Protein AF-A0A2V9CUP6-F1 (afdb_monomer)

pLDDT: mean 81.08, std 14.85, range [37.81, 96.19]

Structure (mmCIF, N/CA/C/O backbone):
data_AF-A0A2V9CUP6-F1
#
_entry.id   AF-A0A2V9CUP6-F1
#
loop_
_atom_site.group_PDB
_atom_site.id
_atom_site.type_symbol
_atom_site.label_atom_id
_atom_site.label_alt_id
_atom_site.label_comp_id
_atom_site.label_asym_id
_atom_site.label_entity_id
_atom_site.label_seq_id
_atom_site.pdbx_PDB_ins_code
_atom_site.Cartn_x
_atom_site.Cartn_y
_atom_site.Cartn_z
_atom_site.occupancy
_atom_site.B_iso_or_equiv
_atom_site.auth_seq_id
_atom_site.auth_comp_id
_atom_site.auth_asym_id
_atom_site.auth_atom_id
_atom_site.pdbx_PDB_model_num
ATOM 1 N N . MET A 1 1 ? -25.009 -6.741 48.060 1.00 62.84 1 MET A N 1
ATOM 2 C CA . MET A 1 1 ? -24.928 -6.397 46.608 1.00 62.84 1 MET A CA 1
ATOM 3 C C . MET A 1 1 ? -24.625 -7.632 45.767 1.00 62.84 1 MET A C 1
ATOM 5 O O . MET A 1 1 ? -25.260 -7.787 44.736 1.00 62.84 1 MET A O 1
ATOM 9 N N . LEU A 1 2 ? -23.729 -8.522 46.217 1.00 78.31 2 LEU A N 1
ATOM 10 C CA . LEU A 1 2 ? -23.546 -9.856 45.621 1.00 78.31 2 LEU A CA 1
ATOM 11 C C . LEU A 1 2 ? -24.763 -10.775 45.828 1.00 78.31 2 LEU A C 1
ATOM 13 O O . LEU A 1 2 ? -25.012 -11.646 45.015 1.00 78.31 2 LEU A O 1
ATOM 17 N N . ASP A 1 3 ? -25.577 -10.510 46.851 1.00 77.94 3 ASP A N 1
ATOM 18 C CA . ASP A 1 3 ? -26.769 -11.297 47.230 1.00 77.94 3 ASP A CA 1
ATOM 19 C C . ASP A 1 3 ? -27.904 -11.275 46.187 1.00 77.94 3 ASP A C 1
ATOM 21 O O . ASP A 1 3 ? -28.917 -11.945 46.353 1.00 77.94 3 ASP A O 1
ATOM 25 N N . LYS A 1 4 ? -27.764 -10.455 45.138 1.00 82.50 4 LYS A N 1
ATOM 26 C CA . LYS A 1 4 ? -28.701 -10.351 44.009 1.00 82.50 4 LYS A CA 1
ATOM 27 C C . LYS A 1 4 ? -28.102 -10.853 42.690 1.00 82.50 4 LYS A C 1
ATOM 29 O O . LYS A 1 4 ? -28.764 -10.743 41.666 1.00 82.50 4 LYS A O 1
ATOM 34 N N . MET A 1 5 ? -26.850 -11.306 42.702 1.00 87.88 5 MET A N 1
ATOM 35 C CA . MET A 1 5 ? -26.140 -11.774 41.513 1.00 87.88 5 MET A CA 1
ATOM 36 C C . MET A 1 5 ? -26.287 -13.288 41.393 1.00 87.88 5 MET A C 1
ATOM 38 O O . MET A 1 5 ? -26.168 -13.999 42.389 1.00 87.88 5 MET A O 1
ATOM 42 N N . ASP A 1 6 ? -26.505 -13.766 40.173 1.00 89.19 6 ASP A N 1
ATOM 43 C CA . ASP A 1 6 ? -26.535 -15.192 39.861 1.00 89.19 6 ASP A CA 1
ATOM 44 C C . ASP A 1 6 ? -25.115 -15.679 39.531 1.00 89.19 6 ASP A C 1
ATOM 46 O O . ASP A 1 6 ? -24.483 -15.189 38.591 1.00 89.19 6 ASP A O 1
ATOM 50 N N . VAL A 1 7 ? -24.595 -16.602 40.342 1.00 89.31 7 VAL A N 1
ATOM 51 C CA . VAL A 1 7 ? -23.249 -17.171 40.166 1.00 89.31 7 VAL A CA 1
ATOM 52 C C . VAL A 1 7 ? -23.200 -18.176 39.019 1.00 89.31 7 VAL A C 1
ATOM 54 O O . VAL A 1 7 ? -22.139 -18.352 38.428 1.00 89.31 7 VAL A O 1
ATOM 57 N N . ASP A 1 8 ? -24.336 -18.779 38.661 1.00 90.12 8 ASP A N 1
ATOM 58 C CA . ASP A 1 8 ? -24.428 -19.723 37.547 1.00 90.12 8 ASP A CA 1
ATOM 59 C C . ASP A 1 8 ? -24.475 -18.987 36.196 1.00 90.12 8 ASP A C 1
ATOM 61 O O . ASP A 1 8 ? -24.286 -19.589 35.138 1.00 90.12 8 ASP A O 1
ATOM 65 N N . ARG A 1 9 ? -24.698 -17.662 36.219 1.00 88.88 9 ARG A N 1
ATOM 66 C CA . ARG A 1 9 ? -24.754 -16.790 35.034 1.00 88.88 9 ARG A CA 1
ATOM 67 C C . ARG A 1 9 ? -23.858 -15.553 35.197 1.00 88.88 9 ARG A C 1
ATOM 69 O O . ARG A 1 9 ? -24.339 -14.418 35.106 1.00 88.88 9 ARG A O 1
ATOM 76 N N . PRO A 1 10 ? -22.533 -15.731 35.381 1.00 89.44 10 PRO A N 1
ATOM 77 C CA . PRO A 1 10 ? -21.621 -14.628 35.681 1.00 89.44 10 PRO A CA 1
ATOM 78 C C . PRO A 1 10 ? -21.524 -13.598 34.542 1.00 89.44 10 PRO A C 1
ATOM 80 O O . PRO A 1 10 ? -21.207 -12.433 34.778 1.00 89.44 10 PRO A O 1
ATOM 83 N N . SER A 1 11 ? -21.878 -13.984 33.314 1.00 88.38 11 SER A N 1
ATOM 84 C CA . SER A 1 11 ? -21.961 -13.093 32.152 1.00 88.38 11 SER A CA 1
ATOM 85 C C . SER A 1 11 ? -22.939 -11.922 32.328 1.00 88.38 11 SER A C 1
ATOM 87 O O . SER A 1 11 ? -22.678 -10.839 31.813 1.00 88.38 11 SER A O 1
ATOM 89 N N . GLU A 1 12 ? -24.049 -12.096 33.059 1.00 90.00 12 GLU A N 1
ATOM 90 C CA . GLU A 1 12 ? -25.063 -11.038 33.242 1.00 90.00 12 GLU A CA 1
ATOM 91 C C . GLU A 1 12 ? -24.561 -9.886 34.131 1.00 90.00 12 GLU A C 1
ATOM 93 O O . GLU A 1 12 ? -25.079 -8.771 34.076 1.00 90.00 12 GLU A O 1
ATOM 98 N N . GLY A 1 13 ? -23.517 -10.140 34.924 1.00 90.25 13 GLY A N 1
ATOM 99 C CA . GLY A 1 13 ? -22.885 -9.181 35.825 1.00 90.25 13 GLY A CA 1
ATOM 100 C C . GLY A 1 13 ? -21.367 -9.132 35.667 1.00 90.25 13 GLY A C 1
ATOM 101 O O . GLY A 1 13 ? -20.674 -8.983 36.675 1.00 90.25 13 GLY A O 1
ATOM 102 N N . ALA A 1 14 ? -20.851 -9.288 34.442 1.00 90.31 14 ALA A N 1
ATOM 103 C CA . ALA A 1 14 ? -19.428 -9.517 34.169 1.00 90.31 14 ALA A CA 1
ATOM 104 C C . ALA A 1 14 ? -18.491 -8.540 34.902 1.00 90.31 14 ALA A C 1
ATOM 106 O O . ALA A 1 14 ? -17.563 -8.968 35.582 1.00 90.31 14 ALA A O 1
ATOM 107 N N . GLU A 1 15 ? -18.792 -7.236 34.889 1.00 89.69 15 GLU A N 1
ATOM 108 C CA . GLU A 1 15 ? -17.968 -6.219 35.564 1.00 89.69 15 GLU A CA 1
ATOM 109 C C . GLU A 1 15 ? -17.837 -6.457 37.083 1.00 89.69 15 GLU A C 1
ATOM 111 O O . GLU A 1 15 ? -16.801 -6.182 37.696 1.00 89.69 15 GLU A O 1
ATOM 116 N N . VAL A 1 16 ? -18.894 -6.9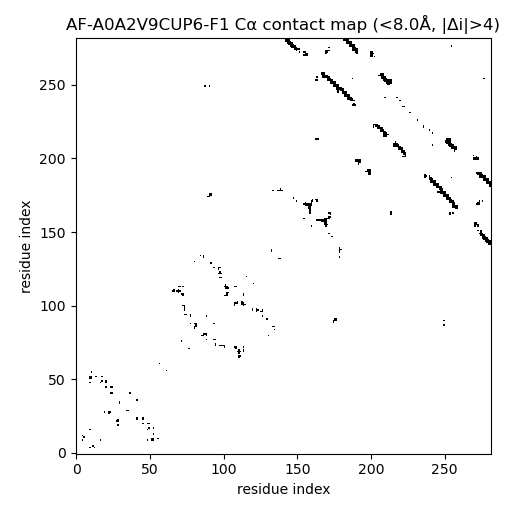62 37.725 1.00 93.31 16 VAL A N 1
ATOM 117 C CA . VAL A 1 16 ? -18.881 -7.273 39.158 1.00 93.31 16 VAL A CA 1
ATOM 118 C C . VAL A 1 16 ? -18.150 -8.586 39.408 1.00 93.31 16 VAL A C 1
ATOM 120 O O . VAL A 1 16 ? -17.316 -8.646 40.314 1.00 93.31 16 VAL A O 1
ATOM 123 N N . TRP A 1 17 ? -18.408 -9.611 38.597 1.00 94.38 17 TRP A N 1
ATOM 124 C CA . TRP A 1 17 ? -17.770 -10.918 38.737 1.00 94.38 17 TRP A CA 1
ATOM 125 C C . TRP A 1 17 ? -16.265 -10.876 38.446 1.00 94.38 17 TRP A C 1
ATOM 127 O O . TRP A 1 17 ? -15.500 -11.481 39.189 1.00 94.38 17 TRP A O 1
ATOM 137 N N . GLU A 1 18 ? -15.797 -10.053 37.506 1.00 93.75 18 GLU A N 1
ATOM 138 C CA . GLU A 1 18 ? -14.365 -9.794 37.303 1.00 93.75 18 GLU A CA 1
ATOM 139 C C . GLU A 1 18 ? -13.702 -9.161 38.536 1.00 93.75 18 GLU A C 1
ATOM 141 O O . GLU A 1 18 ? -12.574 -9.503 38.905 1.00 93.75 18 GLU A O 1
ATOM 146 N N . LYS A 1 19 ? -14.387 -8.227 39.212 1.00 94.38 19 LYS A N 1
ATOM 147 C CA . LYS A 1 19 ? -13.887 -7.641 40.469 1.00 94.38 19 LYS A CA 1
ATOM 148 C C . LYS A 1 19 ? -13.824 -8.695 41.575 1.00 94.38 19 LYS A C 1
ATOM 150 O O . LYS A 1 19 ? -12.899 -8.658 42.388 1.00 94.38 19 LYS A O 1
ATOM 155 N N . VAL A 1 20 ? -14.782 -9.625 41.612 1.00 94.12 20 VAL A N 1
ATOM 156 C CA . VAL A 1 20 ? -14.777 -10.770 42.535 1.00 94.12 20 VAL A CA 1
ATOM 157 C C . VAL A 1 20 ? -13.603 -11.701 42.231 1.00 94.12 20 VAL A C 1
ATOM 159 O O . VAL A 1 20 ? -12.839 -11.991 43.146 1.00 94.12 20 VAL A O 1
ATOM 162 N N . VAL A 1 21 ? -13.380 -12.072 40.967 1.00 94.88 21 VAL A N 1
ATOM 163 C CA . VAL A 1 21 ? -12.233 -12.887 40.526 1.00 94.88 21 VAL A CA 1
ATOM 164 C C . VAL A 1 21 ? -10.908 -12.270 40.985 1.00 94.88 21 VAL A C 1
ATOM 166 O O . VAL A 1 21 ? -10.110 -12.949 41.631 1.00 94.88 21 VAL A O 1
ATOM 169 N N . ARG A 1 22 ? -10.693 -10.959 40.782 1.00 94.81 22 ARG A N 1
ATOM 170 C CA . ARG A 1 22 ? -9.476 -10.263 41.261 1.00 94.81 22 ARG A CA 1
ATOM 171 C C . ARG A 1 22 ? -9.287 -10.369 42.780 1.00 94.81 22 ARG A C 1
ATOM 173 O O . ARG A 1 22 ? -8.161 -10.497 43.264 1.00 94.81 22 ARG A O 1
ATOM 180 N N . LYS A 1 23 ? -10.379 -10.321 43.550 1.00 93.12 23 LYS A N 1
ATOM 181 C CA . LYS A 1 23 ? -10.347 -10.476 45.014 1.00 93.12 23 LYS A CA 1
ATOM 182 C C . LYS A 1 23 ? -10.130 -11.924 45.457 1.00 93.12 23 LYS A C 1
ATOM 184 O O . LYS A 1 23 ? -9.455 -12.134 46.461 1.00 93.12 23 LYS A O 1
ATOM 189 N N . LEU A 1 24 ? -10.671 -12.903 44.732 1.00 92.69 24 LEU A N 1
ATOM 190 C CA . LEU A 1 24 ? -10.444 -14.326 44.997 1.00 92.69 24 LEU A CA 1
ATOM 191 C C . LEU A 1 24 ? -8.986 -14.705 44.711 1.00 92.69 24 LEU A C 1
ATOM 193 O O . LEU A 1 24 ? -8.340 -15.296 45.571 1.00 92.69 24 LEU A O 1
ATOM 197 N N . ARG A 1 25 ? -8.425 -14.239 43.585 1.00 91.25 25 ARG A N 1
ATOM 198 C CA . ARG A 1 25 ? -7.006 -14.411 43.216 1.00 91.25 25 ARG A CA 1
ATOM 199 C C . ARG A 1 25 ? -6.031 -13.852 44.254 1.00 91.25 25 ARG A C 1
ATOM 201 O O . ARG A 1 25 ? -4.934 -14.373 44.408 1.00 91.25 25 ARG A O 1
ATOM 208 N N . THR A 1 26 ? -6.422 -12.796 44.964 1.00 91.31 26 THR A N 1
ATOM 209 C CA . THR A 1 26 ? -5.607 -12.163 46.017 1.00 91.31 26 THR A CA 1
ATOM 210 C C . THR A 1 26 ? -5.958 -12.644 47.429 1.00 91.31 26 THR A C 1
ATOM 212 O O . THR A 1 26 ? -5.433 -12.100 48.398 1.00 91.31 26 THR A O 1
ATOM 215 N N . ALA A 1 27 ? -6.856 -13.631 47.570 1.00 88.44 27 ALA A N 1
ATOM 216 C CA . ALA A 1 27 ? -7.399 -14.100 48.851 1.00 88.44 27 ALA A CA 1
ATOM 217 C C . ALA A 1 27 ? -7.955 -12.968 49.752 1.00 88.44 27 ALA A C 1
ATOM 219 O O . ALA A 1 27 ? -8.047 -13.095 50.977 1.00 88.44 27 ALA A O 1
ATOM 220 N N . ALA A 1 28 ? -8.351 -11.846 49.140 1.00 89.19 28 ALA A N 1
ATOM 221 C CA . ALA A 1 28 ? -8.941 -10.689 49.811 1.00 89.19 28 ALA A CA 1
ATOM 222 C C . ALA A 1 28 ? -10.437 -10.892 50.122 1.00 89.19 28 ALA A C 1
ATOM 224 O O . ALA A 1 28 ? -11.041 -10.109 50.857 1.00 89.19 28 ALA A O 1
ATOM 225 N N . MET A 1 29 ? -11.039 -11.942 49.560 1.00 89.44 29 MET A N 1
ATOM 226 C CA . MET A 1 29 ? -12.408 -12.386 49.804 1.00 89.44 29 MET A CA 1
ATOM 227 C C . MET A 1 29 ? -12.388 -13.865 50.225 1.00 89.44 29 MET A C 1
ATOM 229 O O . MET A 1 29 ? -11.619 -14.610 49.633 1.00 89.44 29 MET A O 1
ATOM 233 N N . PRO A 1 30 ? -13.185 -14.328 51.205 1.00 87.25 30 PRO A N 1
ATOM 234 C CA . PRO A 1 30 ? -13.997 -13.549 52.135 1.00 87.25 30 PRO A CA 1
ATOM 235 C C . PRO A 1 30 ? -13.155 -12.616 53.031 1.00 87.25 30 PRO A C 1
ATOM 237 O O . PRO A 1 30 ? -11.968 -12.885 53.277 1.00 87.25 30 PRO A O 1
ATOM 240 N N . PRO A 1 31 ? -13.744 -11.501 53.507 1.00 87.50 31 PRO A N 1
ATOM 241 C CA . PRO A 1 31 ? -13.054 -10.543 54.363 1.00 87.50 31 PRO A CA 1
ATOM 242 C C . PRO A 1 31 ? -12.576 -11.185 55.678 1.00 87.50 31 PRO A C 1
ATOM 244 O O . PRO A 1 31 ? -13.067 -12.248 56.072 1.00 87.50 31 PRO A O 1
ATOM 247 N N . PRO A 1 32 ? -11.616 -10.554 56.378 1.00 85.06 32 PRO A N 1
ATOM 248 C CA . PRO A 1 32 ? -11.142 -11.039 57.670 1.00 85.06 32 PRO A CA 1
ATOM 249 C C . PRO A 1 32 ? -12.297 -11.275 58.654 1.00 85.06 32 PRO A C 1
ATOM 251 O O . PRO A 1 32 ? -13.206 -10.455 58.755 1.00 85.06 32 PRO A O 1
ATOM 254 N N . GLY A 1 33 ? -12.253 -12.394 59.380 1.00 85.00 33 GLY A N 1
ATOM 255 C CA . GLY A 1 33 ? -13.284 -12.772 60.355 1.00 85.00 33 GLY A CA 1
ATOM 256 C C . GLY A 1 33 ? -14.449 -13.596 59.793 1.00 85.00 33 GLY A C 1
ATOM 257 O O . GLY A 1 33 ? -15.279 -14.049 60.575 1.00 85.00 33 GLY A O 1
ATOM 258 N N . MET A 1 34 ? -14.506 -13.839 58.478 1.00 87.62 34 MET A N 1
ATOM 259 C CA . MET A 1 34 ? -15.457 -14.784 57.878 1.00 87.62 34 MET A CA 1
ATOM 260 C C . MET A 1 34 ? -14.837 -16.172 57.649 1.00 87.62 34 MET A C 1
ATOM 262 O O . MET A 1 34 ? -13.623 -16.268 57.444 1.00 87.62 34 MET A O 1
ATOM 266 N N . PRO A 1 35 ? -15.653 -17.247 57.640 1.00 87.50 35 PRO A N 1
ATOM 267 C CA . PRO A 1 35 ? -15.196 -18.582 57.263 1.00 87.50 35 PRO A CA 1
ATOM 268 C C . PRO A 1 35 ? -14.560 -18.561 55.872 1.00 87.50 35 PRO A C 1
ATOM 270 O O . PRO A 1 35 ? -15.158 -18.054 54.921 1.00 87.50 35 PRO A O 1
ATOM 273 N N . ARG A 1 36 ? -13.345 -19.102 55.756 1.00 87.81 36 ARG A N 1
ATOM 274 C CA . ARG A 1 36 ? -12.627 -19.204 54.483 1.00 87.81 36 ARG A CA 1
ATOM 275 C C . ARG A 1 36 ? -12.681 -20.639 53.966 1.00 87.81 36 ARG A C 1
ATOM 277 O O . ARG A 1 36 ? -12.439 -21.552 54.757 1.00 87.81 36 ARG A O 1
ATOM 284 N N . PRO A 1 37 ? -12.973 -20.843 52.672 1.00 87.50 37 PRO A N 1
ATOM 285 C CA . PRO A 1 37 ? -12.785 -22.135 52.032 1.00 87.50 37 PRO A CA 1
ATOM 286 C C . PRO A 1 37 ? -11.324 -22.587 52.101 1.00 87.50 37 PRO A C 1
ATOM 288 O O . PRO A 1 37 ? -10.405 -21.784 52.277 1.00 87.50 37 PRO A O 1
ATOM 291 N N . GLU A 1 38 ? -11.113 -23.880 51.901 1.00 90.38 38 GLU A N 1
ATOM 292 C CA . GLU A 1 38 ? -9.801 -24.422 51.554 1.00 90.38 38 GLU A CA 1
ATOM 293 C C . GLU A 1 38 ? -9.329 -23.916 50.180 1.00 90.38 38 GLU A C 1
ATOM 295 O O . GLU A 1 38 ? -10.128 -23.489 49.342 1.00 90.38 38 GLU A O 1
ATOM 300 N N . GLN A 1 39 ? -8.017 -23.968 49.940 1.00 87.75 39 GLN A N 1
ATOM 301 C CA . GLN A 1 39 ? -7.398 -23.431 48.723 1.00 87.75 39 GLN A CA 1
ATOM 302 C C . GLN A 1 39 ? -7.969 -24.052 47.435 1.00 87.75 39 GLN A C 1
ATOM 304 O O . GLN A 1 39 ? -8.222 -23.346 46.465 1.00 87.75 39 GLN A O 1
ATOM 309 N N . SER A 1 40 ? -8.269 -25.351 47.448 1.00 91.44 40 SER A N 1
ATOM 310 C CA . SER A 1 40 ? -8.944 -26.068 46.354 1.00 91.44 40 SER A CA 1
ATOM 311 C C . SER A 1 40 ? -10.292 -25.444 45.981 1.00 91.44 40 SER A C 1
ATOM 313 O O . SER A 1 40 ? -10.628 -25.350 44.799 1.00 91.44 40 SER A O 1
ATOM 315 N N . GLY A 1 41 ? -11.060 -24.991 46.975 1.00 90.50 41 GLY A N 1
ATOM 316 C CA . GLY A 1 41 ? -12.337 -24.311 46.765 1.00 90.50 41 GLY A CA 1
ATOM 317 C C . GLY A 1 41 ? -12.162 -22.941 46.112 1.00 90.50 41 GLY A C 1
ATOM 318 O O . GLY A 1 41 ? -12.907 -22.595 45.194 1.00 90.50 41 GLY A O 1
ATOM 319 N N . TYR A 1 42 ? -11.143 -22.189 46.534 1.00 90.69 42 TYR A N 1
ATOM 320 C CA . TYR A 1 42 ? -10.763 -20.926 45.900 1.00 90.69 42 TYR A CA 1
ATOM 321 C C . TYR A 1 42 ? -10.409 -21.102 44.431 1.00 90.69 42 TYR A C 1
ATOM 323 O O . TYR A 1 42 ? -10.942 -20.391 43.576 1.00 90.69 42 TYR A O 1
ATOM 331 N N . ASP A 1 43 ? -9.523 -22.052 44.150 1.00 92.12 43 ASP A N 1
ATOM 332 C CA . ASP A 1 43 ? -9.010 -22.285 42.808 1.00 92.12 43 ASP A CA 1
ATOM 333 C C . ASP A 1 43 ? -10.135 -22.763 41.882 1.00 92.12 43 ASP A C 1
ATOM 335 O O . ASP A 1 43 ? -10.263 -22.265 40.764 1.00 92.12 43 ASP A O 1
ATOM 339 N N . SER A 1 44 ? -11.010 -23.648 42.373 1.00 93.31 44 SER A N 1
ATOM 340 C CA . SER A 1 44 ? -12.155 -24.163 41.610 1.00 93.31 44 SER A CA 1
ATOM 341 C C . SER A 1 44 ? -13.153 -23.059 41.257 1.00 93.31 44 SER A C 1
ATOM 343 O O . SER A 1 44 ? -13.527 -22.921 40.093 1.00 93.31 44 SER A O 1
ATOM 345 N N . LEU A 1 45 ? -13.552 -22.235 42.234 1.00 92.56 45 LEU A N 1
ATOM 346 C CA . LEU A 1 45 ? -14.492 -21.136 42.001 1.00 92.56 45 LEU A CA 1
ATOM 347 C C . LEU A 1 45 ? -13.900 -20.076 41.068 1.00 92.56 45 LEU A C 1
ATOM 349 O O . LEU A 1 45 ? -14.578 -19.594 40.164 1.00 92.56 45 LEU A O 1
ATOM 353 N N . THR A 1 46 ? -12.631 -19.724 41.272 1.00 94.50 46 THR A N 1
ATOM 354 C CA . THR A 1 46 ? -11.941 -18.736 40.437 1.00 94.50 46 THR A CA 1
ATOM 355 C C . THR A 1 46 ? -11.836 -19.223 38.994 1.00 94.50 46 THR A C 1
ATOM 357 O O . THR A 1 46 ? -12.192 -18.486 38.080 1.00 94.50 46 THR A O 1
ATOM 360 N N . THR A 1 47 ? -11.433 -20.482 38.797 1.00 95.69 47 THR A N 1
ATOM 361 C CA . THR A 1 47 ? -11.321 -21.101 37.467 1.00 95.69 47 THR A CA 1
ATOM 362 C C . THR A 1 47 ? -12.674 -21.164 36.762 1.00 95.69 47 THR A C 1
ATOM 364 O O . THR A 1 47 ? -12.757 -20.862 35.574 1.00 95.69 47 THR A O 1
ATOM 367 N N . PHE A 1 48 ? -13.740 -21.524 37.482 1.00 95.56 48 PHE A N 1
ATOM 368 C CA . PHE A 1 48 ? -15.097 -21.542 36.936 1.00 95.56 48 PHE A CA 1
ATOM 369 C C . PHE A 1 48 ? -15.530 -20.154 36.447 1.00 95.56 48 PHE A C 1
ATOM 371 O O . PHE A 1 48 ? -15.925 -20.009 35.291 1.00 95.56 48 PHE A O 1
ATOM 378 N N . LEU A 1 49 ? -15.402 -19.134 37.302 1.00 95.69 49 LEU A N 1
ATOM 379 C CA . LEU A 1 49 ? -15.803 -17.767 36.968 1.00 95.69 49 LEU A CA 1
ATOM 380 C C . LEU A 1 49 ? -15.013 -17.215 35.779 1.00 95.69 49 LEU A C 1
ATOM 382 O O . LEU A 1 49 ? -15.613 -16.646 34.874 1.00 95.69 49 LEU A O 1
ATOM 386 N N . GLU A 1 50 ? -13.693 -17.400 35.757 1.00 95.88 50 GLU A N 1
ATOM 387 C CA . GLU A 1 50 ? -12.850 -16.984 34.629 1.00 95.88 50 GLU A CA 1
ATOM 388 C C . GLU A 1 50 ? -13.259 -17.692 33.335 1.00 95.88 50 GLU A C 1
ATOM 390 O O . GLU A 1 50 ? -13.495 -17.034 32.329 1.00 95.88 50 GLU A O 1
ATOM 395 N N . THR A 1 51 ? -13.446 -19.014 33.375 1.00 96.19 51 THR A N 1
ATOM 396 C CA . THR A 1 51 ? -13.812 -19.799 32.186 1.00 96.19 51 THR A CA 1
ATOM 397 C C . THR A 1 51 ? -15.151 -19.356 31.595 1.00 96.19 51 THR A C 1
ATOM 399 O O . THR A 1 51 ? -15.277 -19.238 30.375 1.00 96.19 51 THR A O 1
ATOM 402 N N . GLU A 1 52 ? -16.164 -19.121 32.431 1.00 95.19 52 GLU A N 1
ATOM 403 C CA . GLU A 1 52 ? -17.478 -18.681 31.950 1.00 95.19 52 GLU A CA 1
ATOM 404 C C . GLU A 1 52 ? -17.455 -17.233 31.439 1.00 95.19 52 GLU A C 1
ATOM 406 O O . GLU A 1 52 ? -18.060 -16.937 30.405 1.00 95.19 52 GLU A O 1
ATOM 411 N N . LEU A 1 53 ? -16.723 -16.334 32.109 1.00 94.12 53 LEU A N 1
ATOM 412 C CA . LEU A 1 53 ? -16.550 -14.952 31.651 1.00 94.12 53 LEU A CA 1
ATOM 413 C C . LEU A 1 53 ? -15.806 -14.897 30.310 1.00 94.12 53 LEU A C 1
ATOM 415 O O . LEU A 1 53 ? -16.282 -14.243 29.379 1.00 94.12 53 LEU A O 1
ATOM 419 N N . ASP A 1 54 ? -14.709 -15.641 30.173 1.00 94.25 54 ASP A N 1
ATOM 420 C CA . ASP A 1 54 ? -13.917 -15.713 28.943 1.00 94.25 54 ASP A CA 1
ATOM 421 C C . ASP A 1 54 ? -14.726 -16.320 27.791 1.00 94.25 54 ASP A C 1
ATOM 423 O O . ASP A 1 54 ? -14.716 -15.802 26.671 1.00 94.25 54 ASP A O 1
ATOM 427 N N . ARG A 1 55 ? -15.500 -17.384 28.056 1.00 94.44 55 ARG A N 1
ATOM 428 C CA . ARG A 1 55 ? -16.403 -17.977 27.059 1.00 94.44 55 ARG A CA 1
ATOM 429 C C . ARG A 1 55 ? -17.448 -16.967 26.588 1.00 94.44 55 ARG A C 1
ATOM 431 O O . ARG A 1 55 ? -17.702 -16.867 25.387 1.00 94.44 55 ARG A O 1
ATOM 438 N N . SER A 1 56 ? -18.047 -16.217 27.513 1.00 92.25 56 SER A N 1
ATOM 439 C CA . SER A 1 56 ? -19.022 -15.176 27.179 1.00 92.25 56 SER A CA 1
ATOM 440 C C . SER A 1 56 ? -18.394 -14.055 26.348 1.00 92.25 56 SER A C 1
ATOM 442 O O . SER A 1 56 ? -19.002 -13.614 25.371 1.00 92.25 56 SER A O 1
ATOM 444 N N . ALA A 1 57 ? -17.186 -13.610 26.703 1.00 90.50 57 ALA A N 1
ATOM 445 C CA . ALA A 1 57 ? -16.462 -12.567 25.981 1.00 90.50 57 ALA A CA 1
ATOM 446 C C . ALA A 1 57 ? -16.074 -13.005 24.561 1.00 90.50 57 ALA A C 1
ATOM 448 O O . ALA A 1 57 ? -16.198 -12.223 23.621 1.00 90.50 57 ALA A O 1
ATOM 449 N N . ALA A 1 58 ? -15.664 -14.264 24.381 1.00 92.69 58 ALA A N 1
ATOM 450 C CA . ALA A 1 58 ? -15.367 -14.820 23.063 1.00 92.69 58 ALA A CA 1
ATOM 451 C C . ALA A 1 58 ? -16.623 -14.950 22.183 1.00 92.69 58 ALA A C 1
ATOM 453 O O . ALA A 1 58 ? -16.560 -14.705 20.979 1.00 92.69 58 ALA A O 1
ATOM 454 N N . ALA A 1 59 ? -17.765 -15.325 22.772 1.00 93.56 59 ALA A N 1
ATOM 455 C CA . ALA A 1 59 ? -19.031 -15.461 22.052 1.00 93.56 59 ALA A CA 1
ATOM 456 C C . ALA A 1 59 ? -19.650 -14.107 21.670 1.00 93.56 59 ALA A C 1
ATOM 458 O O . ALA A 1 59 ? -20.259 -13.989 20.610 1.00 93.56 59 ALA A O 1
ATOM 459 N N . ASN A 1 60 ? -19.490 -13.090 22.522 1.00 87.81 60 ASN A N 1
ATOM 460 C CA . ASN A 1 60 ? -19.994 -11.739 22.291 1.00 87.81 60 ASN A CA 1
ATOM 461 C C . ASN A 1 60 ? -18.889 -10.708 22.564 1.00 87.81 60 ASN A C 1
ATOM 463 O O . ASN A 1 60 ? -18.899 -10.067 23.621 1.00 87.81 60 ASN A O 1
ATOM 467 N N . PRO A 1 61 ? -17.939 -10.531 21.628 1.00 87.00 61 PRO A N 1
ATOM 468 C CA . PRO A 1 61 ? -16.876 -9.553 21.789 1.00 87.00 61 PRO A CA 1
ATOM 469 C C . PRO A 1 61 ? -17.464 -8.155 21.968 1.00 87.00 61 PRO A C 1
ATOM 471 O O . PRO A 1 61 ? -18.184 -7.654 21.103 1.00 87.00 61 PRO A O 1
ATOM 474 N N . ASN A 1 62 ? -17.150 -7.514 23.092 1.00 80.62 62 ASN A N 1
ATOM 475 C CA . ASN A 1 62 ? -17.536 -6.137 23.358 1.00 80.62 62 ASN A CA 1
ATOM 476 C C . ASN A 1 62 ? -16.276 -5.260 23.364 1.00 80.62 62 ASN A C 1
ATOM 478 O O . ASN A 1 62 ? -15.572 -5.229 24.374 1.00 80.62 62 ASN A O 1
ATOM 482 N N . PRO A 1 63 ? -15.980 -4.530 22.275 1.00 73.56 63 PRO A N 1
ATOM 483 C CA . PRO A 1 63 ? -14.824 -3.633 22.213 1.00 73.56 63 PRO A CA 1
ATOM 484 C C . PRO A 1 63 ? -14.971 -2.392 23.115 1.00 73.56 63 PRO A C 1
ATOM 486 O O . PRO A 1 63 ? -14.095 -1.530 23.131 1.00 73.56 63 PRO A O 1
ATOM 489 N N . GLY A 1 64 ? -16.065 -2.283 23.875 1.00 77.44 64 GLY A N 1
ATOM 490 C CA . GLY A 1 64 ? -16.378 -1.131 24.702 1.00 77.44 64 GLY A CA 1
ATOM 491 C C . GLY A 1 64 ? -16.960 0.011 23.877 1.00 77.44 64 GLY A C 1
ATOM 492 O O . GLY A 1 64 ? -17.533 -0.181 22.803 1.00 77.44 64 GLY A O 1
ATOM 493 N N . ARG A 1 65 ? -16.842 1.233 24.401 1.00 72.25 65 ARG A N 1
ATOM 494 C CA . ARG A 1 65 ? -17.285 2.430 23.686 1.00 72.25 65 ARG A CA 1
ATOM 495 C C . ARG A 1 65 ? -16.235 2.808 22.647 1.00 72.25 65 ARG A C 1
ATOM 497 O O . ARG A 1 65 ? -15.225 3.411 22.990 1.00 72.25 65 ARG A O 1
ATOM 504 N N . THR A 1 66 ? -16.486 2.470 21.392 1.00 70.56 66 THR A N 1
ATOM 505 C CA . THR A 1 66 ? -15.707 2.985 20.263 1.00 70.56 66 THR A CA 1
ATOM 506 C C . THR A 1 66 ? -16.161 4.404 19.917 1.00 70.56 66 THR A C 1
ATOM 508 O O . THR A 1 66 ? -17.274 4.811 20.273 1.00 70.56 66 THR A O 1
ATOM 511 N N . ALA A 1 67 ? -15.322 5.157 19.200 1.00 68.19 67 ALA A N 1
ATOM 512 C CA . ALA A 1 67 ? -15.733 6.411 18.575 1.00 68.19 67 ALA A CA 1
ATOM 513 C C . ALA A 1 67 ? -17.053 6.198 17.809 1.00 68.19 67 ALA A C 1
ATOM 515 O O . ALA A 1 67 ? -17.216 5.193 17.112 1.00 68.19 67 ALA A O 1
ATOM 516 N N . THR A 1 68 ? -18.016 7.115 17.950 1.00 67.44 68 THR A N 1
ATOM 517 C CA . THR A 1 68 ? -19.327 7.003 17.280 1.00 67.44 68 THR A CA 1
ATOM 518 C C . THR A 1 68 ? -19.209 7.056 15.759 1.00 67.44 68 THR A C 1
ATOM 520 O O . THR A 1 68 ? -20.063 6.513 15.063 1.00 67.44 68 THR A O 1
ATOM 523 N N . LEU A 1 69 ? -18.154 7.693 15.246 1.00 73.62 69 LEU A N 1
ATOM 524 C CA . LEU A 1 69 ? -17.778 7.719 13.839 1.00 73.62 69 LEU A CA 1
ATOM 525 C C . LEU A 1 69 ? -16.257 7.570 13.744 1.00 73.62 69 LEU A C 1
ATOM 527 O O . LEU A 1 69 ? -15.522 8.353 14.336 1.00 73.62 69 LEU A O 1
ATOM 531 N N . HIS A 1 70 ? -15.802 6.572 12.993 1.00 84.31 70 HIS A N 1
ATOM 532 C CA . HIS A 1 70 ? -14.394 6.325 12.700 1.00 84.31 70 HIS A CA 1
ATOM 533 C C . HIS A 1 70 ? -14.218 6.411 11.182 1.00 84.31 70 HIS A C 1
ATOM 535 O O . HIS A 1 70 ? -14.816 5.623 10.448 1.00 84.31 70 HIS A O 1
ATOM 541 N N . ARG A 1 71 ? -13.449 7.395 10.697 1.00 88.94 71 ARG A N 1
ATOM 542 C CA . ARG A 1 71 ? -13.019 7.393 9.292 1.00 88.94 71 ARG A CA 1
ATOM 543 C C . ARG A 1 71 ? -11.941 6.333 9.107 1.00 88.94 71 ARG A C 1
ATOM 545 O O . ARG A 1 71 ? -11.090 6.211 9.974 1.00 88.94 71 ARG A O 1
ATOM 552 N N . LEU A 1 72 ? -11.931 5.651 7.966 1.00 90.94 72 LEU A N 1
ATOM 553 C CA . LEU A 1 72 ? -10.839 4.735 7.641 1.00 90.94 72 LEU A CA 1
ATOM 554 C C . LEU A 1 72 ? -9.527 5.516 7.541 1.00 90.94 72 LEU A C 1
ATOM 556 O O . LEU A 1 72 ? -9.463 6.530 6.833 1.00 90.94 72 LEU A O 1
ATOM 560 N N . ASN A 1 73 ? -8.488 5.035 8.215 1.00 91.25 73 ASN A N 1
ATOM 561 C CA . ASN A 1 73 ? -7.141 5.541 7.986 1.00 91.25 73 ASN A CA 1
ATOM 562 C C . ASN A 1 73 ? -6.640 5.121 6.586 1.00 91.25 73 ASN A C 1
ATOM 564 O O . ASN A 1 73 ? -7.301 4.383 5.850 1.00 91.25 73 ASN A O 1
ATOM 568 N N . ARG A 1 74 ? -5.470 5.600 6.173 1.00 92.25 74 ARG A N 1
ATOM 569 C CA . ARG A 1 74 ? -4.891 5.340 4.852 1.00 92.25 74 ARG A CA 1
ATOM 570 C C . ARG A 1 74 ? -4.711 3.848 4.576 1.00 92.25 74 ARG A C 1
ATOM 572 O O . ARG A 1 74 ? -4.993 3.406 3.460 1.00 92.25 74 ARG A O 1
ATOM 579 N N . ALA A 1 75 ? -4.248 3.075 5.557 1.00 92.19 75 ALA A N 1
ATOM 580 C CA . ALA A 1 75 ? -4.041 1.636 5.405 1.00 92.19 75 ALA A CA 1
ATOM 581 C C . ALA A 1 75 ? -5.379 0.890 5.295 1.00 92.19 75 ALA A C 1
ATOM 583 O O . ALA A 1 75 ? -5.569 0.082 4.389 1.00 92.19 75 ALA A O 1
ATOM 584 N N . GLU A 1 76 ? -6.333 1.210 6.164 1.00 92.94 76 GLU A N 1
ATOM 585 C CA . GLU A 1 76 ? -7.683 0.652 6.171 1.00 92.94 76 GLU A CA 1
ATOM 586 C C . GLU A 1 76 ? -8.438 0.983 4.882 1.00 92.94 76 GLU A C 1
ATOM 588 O O . GLU A 1 76 ? -9.043 0.097 4.288 1.00 92.94 76 GLU A O 1
ATOM 593 N N . TYR A 1 77 ? -8.358 2.226 4.401 1.00 93.31 77 TYR A N 1
ATOM 594 C CA . TYR A 1 77 ? -8.955 2.634 3.130 1.00 93.31 77 TYR A CA 1
ATOM 595 C C . TYR A 1 77 ? -8.341 1.867 1.955 1.00 93.31 77 TYR A C 1
ATOM 597 O O . TYR A 1 77 ? -9.064 1.364 1.097 1.00 93.31 77 TYR A O 1
ATOM 605 N N . THR A 1 78 ? -7.012 1.731 1.938 1.00 93.44 78 THR A N 1
ATOM 606 C CA . THR A 1 78 ? -6.291 0.984 0.896 1.00 93.44 78 THR A CA 1
ATOM 607 C C . THR A 1 78 ? -6.724 -0.483 0.870 1.00 93.44 78 THR A C 1
ATOM 609 O O . THR A 1 78 ? -7.055 -1.009 -0.193 1.00 93.44 78 THR A O 1
ATOM 612 N N . ASN A 1 79 ? -6.804 -1.123 2.039 1.00 93.62 79 ASN A N 1
ATOM 613 C CA . ASN A 1 79 ? -7.258 -2.508 2.167 1.00 93.62 79 ASN A CA 1
ATOM 614 C C . ASN A 1 79 ? -8.739 -2.662 1.795 1.00 93.62 79 ASN A C 1
ATOM 616 O O . ASN A 1 79 ? -9.088 -3.579 1.060 1.00 93.62 79 ASN A O 1
ATOM 620 N N . ALA A 1 80 ? -9.604 -1.736 2.216 1.00 94.44 80 ALA A N 1
ATOM 621 C CA . ALA A 1 80 ? -11.022 -1.759 1.869 1.00 94.44 80 ALA A CA 1
ATOM 622 C C . ALA A 1 80 ? -11.241 -1.642 0.354 1.00 94.44 80 ALA A C 1
ATOM 624 O O . ALA A 1 80 ? -12.037 -2.389 -0.207 1.00 94.44 80 ALA A O 1
ATOM 625 N N . VAL A 1 81 ? -10.516 -0.751 -0.331 1.00 94.31 81 VAL A N 1
ATOM 626 C CA . VAL A 1 81 ? -10.564 -0.641 -1.799 1.00 94.31 81 VAL A CA 1
ATOM 627 C C . VAL A 1 81 ? -10.083 -1.933 -2.457 1.00 94.31 81 VAL A C 1
ATOM 629 O O . VAL A 1 81 ? -10.750 -2.435 -3.364 1.00 94.31 81 VAL A O 1
ATOM 632 N N . ARG A 1 82 ? -8.955 -2.485 -1.991 1.00 92.81 82 ARG A N 1
ATOM 633 C CA . ARG A 1 82 ? -8.404 -3.749 -2.492 1.00 92.81 82 ARG A CA 1
ATOM 634 C C . ARG A 1 82 ? -9.419 -4.882 -2.378 1.00 92.81 82 ARG A C 1
ATOM 636 O O . ARG A 1 82 ? -9.650 -5.586 -3.353 1.00 92.81 82 ARG A O 1
ATOM 643 N N . ASP A 1 83 ? -10.033 -5.035 -1.211 1.00 94.69 83 ASP A N 1
ATOM 644 C CA . ASP A 1 83 ? -10.882 -6.181 -0.901 1.00 94.69 83 ASP A CA 1
ATOM 645 C C . ASP A 1 83 ? -12.296 -6.037 -1.494 1.00 94.69 83 ASP A C 1
ATOM 647 O O . ASP A 1 83 ? -12.868 -7.027 -1.947 1.00 94.69 83 ASP A O 1
ATOM 651 N N . LEU A 1 84 ? -12.854 -4.820 -1.564 1.00 94.56 84 LEU A N 1
ATOM 652 C CA . LEU A 1 84 ? -14.183 -4.582 -2.148 1.00 94.56 84 LEU A CA 1
ATOM 653 C C . LEU A 1 84 ? -14.179 -4.596 -3.678 1.00 94.56 84 LEU A C 1
ATOM 655 O O . LEU A 1 84 ? -15.155 -5.034 -4.284 1.00 94.56 84 LEU A O 1
ATOM 659 N N . LEU A 1 85 ? -13.116 -4.083 -4.304 1.00 92.44 85 LEU A N 1
ATOM 660 C CA . LEU A 1 85 ? -13.037 -3.946 -5.763 1.00 92.44 85 LEU A CA 1
ATOM 661 C C . LEU A 1 85 ? -12.110 -4.979 -6.417 1.00 92.44 85 LEU A C 1
ATOM 663 O O . LEU A 1 85 ? -12.019 -5.008 -7.642 1.00 92.44 85 LEU A O 1
ATOM 667 N N . ALA A 1 86 ? -11.433 -5.816 -5.623 1.00 89.69 86 ALA A N 1
ATOM 668 C CA . ALA A 1 86 ? -10.436 -6.784 -6.085 1.00 89.69 86 ALA A CA 1
ATOM 669 C C . ALA A 1 86 ? -9.329 -6.144 -6.952 1.00 89.69 86 ALA A C 1
ATOM 671 O O . ALA A 1 86 ? -8.885 -6.723 -7.945 1.00 89.69 86 ALA A O 1
ATOM 672 N N . LEU A 1 87 ? -8.896 -4.930 -6.589 1.00 86.69 87 LEU A N 1
ATOM 673 C CA . LEU A 1 87 ? -7.913 -4.150 -7.347 1.00 86.69 87 LEU A CA 1
ATOM 674 C C . LEU A 1 87 ? -6.503 -4.272 -6.780 1.00 86.69 87 LEU A C 1
ATOM 676 O O . LEU A 1 87 ? -6.307 -4.257 -5.567 1.00 86.69 87 LEU A O 1
ATOM 680 N N . ASP A 1 88 ? -5.511 -4.281 -7.671 1.00 82.25 88 ASP A N 1
ATOM 681 C CA . ASP A 1 88 ? -4.114 -4.064 -7.297 1.00 82.25 88 ASP A CA 1
ATOM 682 C C . ASP A 1 88 ? -3.872 -2.566 -7.046 1.00 82.25 88 ASP A C 1
ATOM 684 O O . ASP A 1 88 ? -3.599 -1.783 -7.958 1.00 82.25 88 ASP A O 1
ATOM 688 N N . VAL A 1 89 ? -4.041 -2.166 -5.787 1.00 82.69 89 VAL A N 1
ATOM 689 C CA . VAL A 1 89 ? -3.909 -0.780 -5.316 1.00 82.69 89 VAL A CA 1
ATOM 690 C C . VAL A 1 89 ? -2.469 -0.259 -5.349 1.00 82.69 89 VAL A C 1
ATOM 692 O O . VAL A 1 89 ? -2.270 0.957 -5.433 1.00 82.69 89 VAL A O 1
AT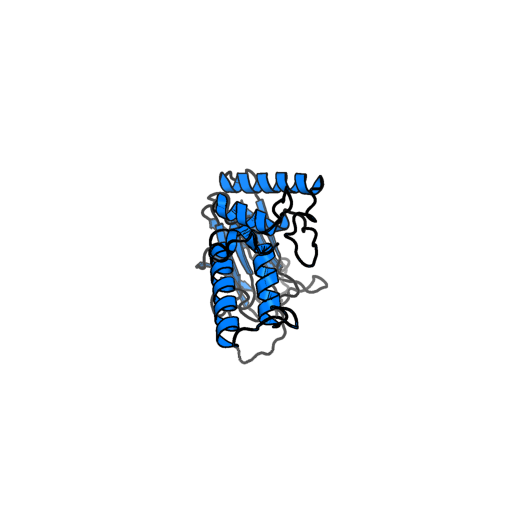OM 695 N N . ASP A 1 90 ? -1.474 -1.152 -5.358 1.00 78.44 90 ASP A N 1
ATOM 696 C CA . ASP A 1 90 ? -0.055 -0.785 -5.445 1.00 78.44 90 ASP A CA 1
ATOM 697 C C . ASP A 1 90 ? 0.282 -0.258 -6.842 1.00 78.44 90 ASP A C 1
ATOM 699 O O . ASP A 1 90 ? 1.098 0.649 -6.999 1.00 78.44 90 ASP A O 1
ATOM 703 N N . ALA A 1 91 ? -0.406 -0.762 -7.870 1.00 71.19 91 ALA A N 1
ATOM 704 C CA . ALA A 1 91 ? -0.181 -0.350 -9.250 1.00 71.19 91 ALA A CA 1
ATOM 705 C C . ALA A 1 91 ? -0.518 1.133 -9.507 1.00 71.19 91 ALA A C 1
ATOM 707 O O . ALA A 1 91 ? -0.013 1.723 -10.464 1.00 71.19 91 ALA A O 1
ATOM 708 N N . ILE A 1 92 ? -1.349 1.745 -8.653 1.00 77.31 92 ILE A N 1
ATOM 709 C CA . ILE A 1 92 ? -1.672 3.179 -8.695 1.00 77.31 92 ILE A CA 1
ATOM 710 C C . ILE A 1 92 ? -1.059 3.984 -7.544 1.00 77.31 92 ILE A C 1
ATOM 712 O O . ILE A 1 92 ? -1.343 5.186 -7.468 1.00 77.31 92 ILE A O 1
ATOM 716 N N . ASP A 1 93 ? -0.247 3.347 -6.695 1.00 83.44 93 ASP A N 1
ATOM 717 C CA . ASP A 1 93 ? 0.332 3.906 -5.468 1.00 83.44 93 ASP A CA 1
ATOM 718 C C . ASP A 1 93 ? -0.715 4.643 -4.613 1.00 83.44 93 ASP A C 1
ATOM 720 O O . ASP A 1 93 ? -0.567 5.812 -4.249 1.00 83.44 93 ASP A O 1
ATOM 724 N N . LEU A 1 94 ? -1.842 3.964 -4.355 1.00 87.12 94 LEU A N 1
ATOM 725 C CA . LEU A 1 94 ? -2.983 4.539 -3.637 1.00 87.12 94 LEU A CA 1
ATOM 726 C C . LEU A 1 94 ? -2.603 5.183 -2.286 1.00 87.12 94 LEU A C 1
ATOM 728 O O . LEU A 1 94 ? -3.103 6.281 -2.020 1.00 87.12 94 LEU A O 1
ATOM 732 N N . PRO A 1 95 ? -1.717 4.596 -1.452 1.00 87.62 95 PRO A N 1
ATOM 733 C CA . PRO A 1 95 ? -1.321 5.212 -0.188 1.00 87.62 95 PRO A CA 1
ATOM 734 C C . PRO A 1 95 ? -0.720 6.613 -0.365 1.00 87.62 95 PRO A C 1
ATOM 736 O O . PRO A 1 95 ? -1.023 7.514 0.413 1.00 87.62 95 PRO A O 1
ATOM 739 N N . SER A 1 96 ? 0.083 6.842 -1.403 1.00 88.00 96 SER A N 1
ATOM 740 C CA . SER A 1 96 ? 0.707 8.149 -1.646 1.00 88.00 96 SER A CA 1
ATOM 741 C C . SER A 1 96 ? -0.274 9.217 -2.141 1.00 88.00 96 SER A C 1
ATOM 743 O O . SER A 1 96 ? 0.049 10.406 -2.129 1.00 88.00 96 SER A O 1
ATOM 745 N N . LEU A 1 97 ? -1.484 8.831 -2.565 1.00 88.88 97 LEU A N 1
ATOM 746 C CA . LEU A 1 97 ? -2.536 9.776 -2.960 1.00 88.88 97 LEU A CA 1
ATOM 747 C C . LEU A 1 97 ? -3.232 10.415 -1.756 1.00 88.88 97 LEU A C 1
ATOM 749 O O . LEU A 1 97 ? -3.879 11.457 -1.905 1.00 88.88 97 LEU A O 1
ATOM 753 N N . LEU A 1 98 ? -3.101 9.801 -0.579 1.00 91.12 98 LEU A N 1
ATOM 754 C CA . LEU A 1 98 ? -3.693 10.265 0.665 1.00 91.12 98 LEU A CA 1
ATOM 755 C C . LEU A 1 98 ? -2.609 10.855 1.586 1.00 91.12 98 LEU A C 1
ATOM 757 O O . LEU A 1 98 ? -1.508 10.306 1.684 1.00 91.12 98 LEU A O 1
ATOM 761 N N . PRO A 1 99 ? -2.901 11.966 2.287 1.00 90.19 99 PRO A N 1
ATOM 762 C CA . PRO A 1 99 ? -2.048 12.462 3.361 1.00 90.19 99 PRO A CA 1
ATOM 763 C C . PRO A 1 99 ? -1.780 11.385 4.420 1.00 90.19 99 PRO A C 1
ATOM 765 O O . PRO A 1 99 ? -2.570 10.458 4.592 1.00 90.19 99 PRO A O 1
ATOM 768 N N . ALA A 1 100 ? -0.670 11.523 5.147 1.00 89.12 100 ALA A N 1
ATOM 769 C CA . ALA A 1 100 ? -0.439 10.712 6.336 1.00 89.12 100 ALA A CA 1
ATOM 770 C C . ALA A 1 100 ? -1.499 11.023 7.406 1.00 89.12 100 ALA A C 1
ATOM 772 O O . ALA A 1 100 ? -1.936 12.169 7.531 1.00 89.12 100 ALA A O 1
ATOM 773 N N . ASP A 1 101 ? -1.895 10.004 8.162 1.00 89.56 101 ASP A N 1
ATOM 774 C CA . ASP A 1 101 ? -2.860 10.144 9.246 1.00 89.56 101 ASP A CA 1
ATOM 775 C C . ASP A 1 101 ? -2.209 10.637 10.539 1.00 89.56 101 ASP A C 1
ATOM 777 O O . ASP A 1 101 ? -1.034 10.373 10.815 1.00 89.56 101 ASP A O 1
ATOM 781 N N . ASP A 1 102 ? -3.004 11.332 11.351 1.00 84.19 102 ASP A N 1
ATOM 782 C CA . ASP A 1 102 ? -2.605 11.719 12.697 1.00 84.19 102 ASP A CA 1
ATOM 783 C C . ASP A 1 102 ? -2.462 10.473 13.580 1.00 84.19 102 ASP A C 1
ATOM 785 O O . ASP A 1 102 ? -3.274 9.548 13.531 1.00 84.19 102 ASP A O 1
ATOM 789 N N . SER A 1 103 ? -1.422 10.452 14.415 1.00 85.38 103 SER A N 1
ATOM 790 C CA . SER A 1 103 ? -1.184 9.365 15.366 1.00 85.38 103 SER A CA 1
ATOM 791 C C . SER A 1 103 ? -1.610 9.769 16.777 1.00 85.38 103 SER A C 1
ATOM 793 O O . SER A 1 103 ? -1.209 10.817 17.283 1.00 85.38 103 SER A O 1
ATOM 795 N N . GLY A 1 104 ? -2.373 8.908 17.448 1.00 78.81 104 GLY A N 1
ATOM 796 C CA . GLY A 1 104 ? -2.739 9.019 18.859 1.00 78.81 104 GLY A CA 1
ATOM 797 C C . GLY A 1 104 ? -2.201 7.833 19.649 1.00 78.81 104 GLY A C 1
ATOM 798 O O . GLY A 1 104 ? -2.267 6.708 19.176 1.00 78.81 104 GLY A O 1
ATOM 799 N N . TYR A 1 105 ? -1.650 8.049 20.847 1.00 82.00 105 TYR A N 1
ATOM 800 C CA . TYR A 1 105 ? -1.136 6.965 21.711 1.00 82.00 105 TYR A CA 1
ATOM 801 C C . TYR A 1 105 ? -0.166 5.977 21.018 1.00 82.00 105 TYR A C 1
ATOM 803 O O . TYR A 1 105 ? -0.022 4.841 21.461 1.00 82.00 105 TYR A O 1
ATOM 811 N N . GLY A 1 106 ? 0.508 6.405 19.943 1.00 84.75 106 GLY A N 1
ATOM 812 C CA . GLY A 1 106 ? 1.395 5.561 19.133 1.00 84.75 106 GLY A CA 1
ATOM 813 C C . GLY A 1 106 ? 0.718 4.769 18.005 1.00 84.75 106 GLY A C 1
ATOM 814 O O . GLY A 1 106 ? 1.398 3.986 17.352 1.00 84.75 106 GLY A O 1
ATOM 815 N N . PHE A 1 107 ? -0.576 4.979 17.755 1.00 84.12 107 PHE A N 1
ATOM 816 C CA . PHE A 1 107 ? -1.358 4.303 16.718 1.00 84.12 107 PHE A CA 1
ATOM 817 C C . PHE A 1 107 ? -2.026 5.312 15.774 1.00 84.12 107 PHE A C 1
ATOM 819 O O . PHE A 1 107 ? -2.437 6.392 16.193 1.00 84.12 107 PHE A O 1
ATOM 826 N N . ASP A 1 108 ? -2.164 4.950 14.503 1.00 83.75 108 ASP A N 1
ATOM 827 C CA . ASP A 1 108 ? -2.741 5.773 13.428 1.00 83.75 108 ASP A CA 1
ATOM 828 C C . ASP A 1 108 ? -4.175 5.353 13.045 1.00 83.75 108 ASP A C 1
ATOM 830 O O . ASP A 1 108 ? -4.722 5.809 12.044 1.00 83.75 108 ASP A O 1
ATOM 834 N N . ASN A 1 109 ? -4.798 4.467 13.826 1.00 83.75 109 ASN A N 1
ATOM 835 C CA . ASN A 1 109 ? -6.155 3.944 13.617 1.00 83.75 109 ASN A CA 1
ATOM 836 C C . ASN A 1 109 ? -7.122 4.339 14.748 1.00 83.75 109 ASN A C 1
ATOM 838 O O . ASN A 1 109 ? -8.131 3.676 14.997 1.00 83.75 109 ASN A O 1
ATOM 842 N N . ILE A 1 110 ? -6.795 5.402 15.489 1.00 82.31 110 ILE A N 1
ATOM 843 C CA . ILE A 1 110 ? -7.617 5.871 16.605 1.00 82.31 110 ILE A CA 1
ATOM 844 C C . ILE A 1 110 ? -8.636 6.885 16.094 1.00 82.31 110 ILE A C 1
ATOM 846 O O . ILE A 1 110 ? -8.309 8.052 15.874 1.00 82.31 110 ILE A O 1
ATOM 850 N N . GLY A 1 111 ? -9.894 6.455 15.981 1.00 80.00 111 GLY A N 1
ATOM 851 C CA . GLY A 1 111 ? -10.987 7.281 15.459 1.00 80.00 111 GLY A CA 1
ATOM 852 C C . GLY A 1 111 ? -11.175 8.637 16.150 1.00 80.00 111 GLY A C 1
ATOM 853 O O . GLY A 1 111 ? -11.512 9.603 15.476 1.00 80.00 111 GLY A O 1
ATOM 854 N N . ASP A 1 112 ? -10.883 8.744 17.450 1.00 78.69 112 ASP A N 1
ATOM 855 C CA . ASP A 1 112 ? -10.995 10.007 18.203 1.00 78.69 112 ASP A CA 1
ATOM 856 C C . ASP A 1 112 ? -9.936 11.058 17.810 1.00 78.69 112 ASP A C 1
ATOM 858 O O . ASP A 1 112 ? -10.103 12.243 18.098 1.00 78.69 112 ASP A O 1
ATOM 862 N N . VAL A 1 113 ? -8.842 10.639 17.164 1.00 82.12 113 VAL A N 1
ATOM 863 C CA . VAL A 1 113 ? -7.752 11.520 16.704 1.00 82.12 113 VAL A CA 1
ATOM 864 C C . VAL A 1 113 ? -7.848 11.783 15.198 1.00 82.12 113 VAL A C 1
ATOM 866 O O . VAL A 1 113 ? -7.406 12.825 14.715 1.00 82.12 113 VAL A O 1
ATOM 869 N N . LEU A 1 114 ? -8.480 10.880 14.448 1.00 82.31 114 LEU A N 1
ATOM 870 C CA . LEU A 1 114 ? -8.616 10.984 13.000 1.00 82.31 114 LEU A CA 1
ATOM 871 C C . LEU A 1 114 ? -9.662 12.031 12.594 1.00 82.31 114 LEU A C 1
ATOM 873 O O . LEU A 1 114 ? -10.845 11.749 12.411 1.00 82.31 114 LEU A O 1
ATOM 877 N N . SER A 1 115 ? -9.196 13.256 12.365 1.00 83.12 115 SER A N 1
ATOM 878 C CA . SER A 1 115 ? -10.025 14.356 11.863 1.00 83.12 115 SER A CA 1
ATOM 879 C C . SER A 1 115 ? -10.157 14.349 10.331 1.00 83.12 115 SER A C 1
ATOM 881 O O . SER A 1 115 ? -9.306 13.805 9.624 1.00 83.12 115 SER A O 1
ATOM 883 N N . ILE A 1 116 ? -11.234 14.946 9.800 1.00 87.00 116 ILE A N 1
ATOM 884 C CA . ILE A 1 116 ? -11.409 15.183 8.356 1.00 87.00 116 ILE A CA 1
ATOM 885 C C . ILE A 1 116 ? -11.151 16.660 8.069 1.00 87.00 116 ILE A C 1
ATOM 887 O O . ILE A 1 116 ? -11.925 17.522 8.481 1.00 87.00 116 ILE A O 1
ATOM 891 N N . SER A 1 117 ? -10.084 16.950 7.326 1.00 89.25 117 SER A N 1
ATOM 892 C CA . SER A 1 117 ? -9.810 18.291 6.806 1.00 89.25 117 SER A CA 1
ATOM 893 C C . SER A 1 117 ? -10.359 18.457 5.378 1.00 89.25 117 SER A C 1
ATOM 895 O O . SER A 1 117 ? -10.504 17.463 4.660 1.00 89.25 117 SER A O 1
ATOM 897 N N . PRO A 1 118 ? -10.626 19.694 4.914 1.00 91.94 118 PRO A N 1
ATOM 898 C CA . PRO A 1 118 ? -11.024 19.942 3.524 1.00 91.94 118 PRO A CA 1
ATOM 899 C C . PRO A 1 118 ? -10.031 19.362 2.507 1.00 91.94 118 PRO A C 1
ATOM 901 O O . PRO A 1 118 ? -10.436 18.703 1.554 1.00 91.94 118 PRO A O 1
ATOM 904 N N . LEU A 1 119 ? -8.727 19.511 2.770 1.00 90.69 119 LEU A N 1
ATOM 905 C CA . LEU A 1 119 ? -7.668 18.944 1.932 1.00 90.69 119 LEU A CA 1
ATOM 906 C C . LEU A 1 119 ? -7.758 17.416 1.855 1.00 90.69 119 LEU A C 1
ATOM 908 O O . LEU A 1 119 ? -7.595 16.839 0.784 1.00 90.69 119 LEU A O 1
ATOM 912 N N . LEU A 1 120 ? -8.011 16.749 2.982 1.00 91.00 120 LEU A N 1
ATOM 913 C CA . LEU A 1 120 ? -8.160 15.298 3.000 1.00 91.00 120 LEU A CA 1
ATOM 914 C C . LEU A 1 120 ? -9.362 14.856 2.153 1.00 91.00 120 LEU A C 1
ATOM 916 O O . LEU A 1 120 ? -9.257 13.884 1.410 1.00 91.00 120 LEU A O 1
ATOM 920 N N . LEU A 1 121 ? -10.477 15.585 2.210 1.00 92.19 121 LEU A N 1
ATOM 921 C CA . LEU A 1 121 ? -11.661 15.288 1.404 1.00 92.19 121 LEU A CA 1
ATOM 922 C C . LEU A 1 121 ? -11.396 15.459 -0.101 1.00 92.19 121 LEU A C 1
ATOM 924 O O . LEU A 1 121 ? -11.768 14.595 -0.893 1.00 92.19 121 LEU A O 1
ATOM 928 N N . GLU A 1 122 ? -10.686 16.516 -0.501 1.00 93.12 122 GLU A N 1
ATOM 929 C CA . GLU A 1 122 ? -10.240 16.707 -1.890 1.00 93.12 122 GLU A CA 1
ATOM 930 C C . GLU A 1 122 ? -9.336 15.561 -2.370 1.00 93.12 122 GLU A C 1
ATOM 932 O O . GLU A 1 122 ? -9.472 15.065 -3.496 1.00 93.12 122 GLU A O 1
ATOM 937 N N . ARG A 1 123 ? -8.430 15.098 -1.500 1.00 93.75 123 ARG A N 1
ATOM 938 C CA . ARG A 1 123 ? -7.554 13.955 -1.782 1.00 93.75 123 ARG A CA 1
ATOM 939 C C . ARG A 1 123 ? -8.334 12.649 -1.892 1.00 93.75 123 ARG A C 1
ATOM 941 O O . ARG A 1 123 ? -8.082 11.907 -2.837 1.00 93.75 123 ARG A O 1
ATOM 948 N N . TYR A 1 124 ? -9.325 12.406 -1.032 1.00 92.44 124 TYR A N 1
ATOM 949 C CA . TYR A 1 124 ? -10.220 11.253 -1.167 1.00 92.44 124 TYR A CA 1
ATOM 950 C C . TYR A 1 124 ? -10.983 11.267 -2.489 1.00 92.44 124 TYR A C 1
ATOM 952 O O . TYR A 1 124 ? -11.043 10.235 -3.147 1.00 92.44 124 TYR A O 1
ATOM 960 N N . MET A 1 125 ? -11.524 12.412 -2.913 1.00 93.56 125 MET A N 1
ATOM 961 C CA . MET A 1 125 ? -12.240 12.514 -4.191 1.00 93.56 125 MET A CA 1
ATOM 962 C C . MET A 1 125 ? -11.317 12.235 -5.383 1.00 93.56 125 MET A C 1
ATOM 964 O O . MET A 1 125 ? -11.684 11.488 -6.289 1.00 93.56 125 MET A O 1
ATOM 968 N N . SER A 1 126 ? -10.094 12.768 -5.351 1.00 92.06 126 SER A N 1
ATOM 969 C CA . SER A 1 126 ? -9.085 12.532 -6.394 1.00 92.06 126 SER A CA 1
ATOM 970 C C . SER A 1 126 ? -8.638 11.064 -6.440 1.00 92.06 126 SER A C 1
ATOM 972 O O . SER A 1 126 ? -8.519 10.470 -7.512 1.00 92.06 126 SER A O 1
ATOM 974 N N . ALA A 1 127 ? -8.413 10.454 -5.272 1.00 92.81 127 ALA A N 1
ATOM 975 C CA . ALA A 1 127 ? -8.065 9.042 -5.152 1.00 92.81 127 ALA A CA 1
ATOM 976 C C . ALA A 1 127 ? -9.219 8.143 -5.622 1.00 92.81 127 ALA A C 1
ATOM 978 O O . ALA A 1 127 ? -8.992 7.220 -6.403 1.00 92.81 127 ALA A O 1
ATOM 979 N N . ALA A 1 128 ? -10.456 8.451 -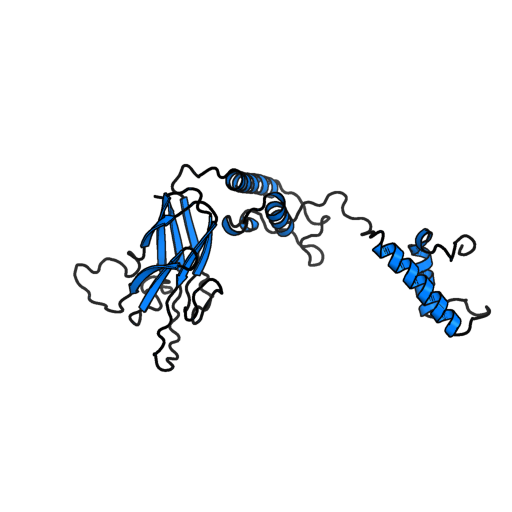5.225 1.00 92.25 128 ALA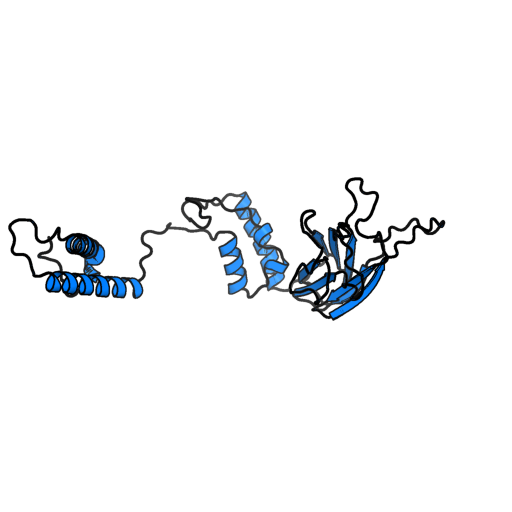 A N 1
ATOM 980 C CA . ALA A 1 128 ? -11.654 7.733 -5.641 1.00 92.25 128 ALA A CA 1
ATOM 981 C C . ALA A 1 128 ? -11.873 7.802 -7.159 1.00 92.25 128 ALA A C 1
ATOM 983 O O . ALA A 1 128 ? -12.239 6.793 -7.754 1.00 92.25 128 ALA A O 1
ATOM 984 N N . GLU A 1 129 ? -11.597 8.939 -7.810 1.00 89.38 129 GLU A N 1
ATOM 985 C CA . GLU A 1 129 ? -11.637 9.032 -9.275 1.00 89.38 129 GLU A CA 1
ATOM 986 C C . GLU A 1 129 ? -10.623 8.077 -9.923 1.00 89.38 129 GLU A C 1
ATOM 988 O O . GLU A 1 129 ? -10.964 7.344 -10.856 1.00 89.38 129 GLU A O 1
ATOM 993 N N . LYS A 1 130 ? -9.384 8.039 -9.413 1.00 87.12 130 LYS A N 1
ATOM 994 C CA . LYS A 1 130 ? -8.338 7.141 -9.930 1.00 87.12 130 LYS A CA 1
ATOM 995 C C . LYS A 1 130 ? -8.711 5.669 -9.728 1.00 87.12 130 LYS A C 1
ATOM 997 O O . LYS A 1 130 ? -8.579 4.875 -10.658 1.00 87.12 130 LYS A O 1
ATOM 1002 N N . VAL A 1 131 ? -9.237 5.325 -8.552 1.00 90.75 131 VAL A N 1
ATOM 1003 C CA . VAL A 1 131 ? -9.749 3.985 -8.228 1.00 90.75 131 VAL A CA 1
ATOM 1004 C C . VAL A 1 131 ? -10.922 3.610 -9.134 1.00 90.75 131 VAL A C 1
ATOM 1006 O O . VAL A 1 131 ? -10.938 2.511 -9.677 1.00 90.75 131 VAL A O 1
ATOM 1009 N N . ALA A 1 132 ? -11.876 4.515 -9.364 1.00 90.12 132 ALA A N 1
ATOM 1010 C CA . ALA A 1 132 ? -13.029 4.261 -10.225 1.00 90.12 132 ALA A CA 1
ATOM 1011 C C . ALA A 1 132 ? -12.618 4.041 -11.687 1.00 90.12 132 ALA A C 1
ATOM 1013 O O . ALA A 1 132 ? -13.118 3.124 -12.333 1.00 90.12 132 ALA A O 1
ATOM 1014 N N . ARG A 1 133 ? -11.674 4.833 -12.211 1.00 83.69 133 ARG A N 1
ATOM 1015 C CA . ARG A 1 133 ? -11.127 4.628 -13.564 1.00 83.69 133 ARG A CA 1
ATOM 1016 C C . ARG A 1 133 ? -10.451 3.267 -13.700 1.00 83.69 133 ARG A C 1
ATOM 1018 O O . ARG A 1 133 ? -10.667 2.594 -14.705 1.00 83.69 133 ARG A O 1
ATOM 1025 N N . LEU A 1 134 ? -9.681 2.866 -12.685 1.00 83.06 134 LEU A N 1
ATOM 1026 C CA . LEU A 1 134 ? -9.051 1.550 -12.621 1.00 83.06 134 LEU A CA 1
ATOM 1027 C C . LEU A 1 134 ? -10.105 0.430 -12.586 1.00 83.06 134 LEU A C 1
ATOM 1029 O O . LEU A 1 134 ? -10.039 -0.488 -13.397 1.00 83.06 134 LEU A O 1
ATOM 1033 N N . ALA A 1 135 ? -11.112 0.547 -11.717 1.00 87.62 135 ALA A N 1
ATOM 1034 C CA . ALA A 1 135 ? -12.197 -0.426 -11.568 1.00 87.62 135 ALA A CA 1
ATOM 1035 C C . ALA A 1 135 ? -13.027 -0.608 -12.846 1.00 87.62 135 ALA A C 1
ATOM 1037 O O . ALA A 1 135 ? -13.410 -1.721 -13.192 1.00 87.62 135 ALA A O 1
ATOM 1038 N N . LEU A 1 136 ? -13.308 0.491 -13.549 1.00 86.31 136 LEU A N 1
ATOM 1039 C CA . LEU A 1 136 ? -14.083 0.488 -14.789 1.00 86.31 136 LEU A CA 1
ATOM 1040 C C . LEU A 1 136 ? -13.238 0.129 -16.020 1.00 86.31 136 LEU A C 1
ATOM 1042 O O . LEU A 1 136 ? -13.793 -0.012 -17.108 1.00 86.31 136 LEU A O 1
ATOM 1046 N N . GLY A 1 137 ? -11.913 0.022 -15.875 1.00 76.81 137 GLY A N 1
ATOM 1047 C CA . GLY A 1 137 ? -11.002 -0.220 -16.990 1.00 76.81 137 GLY A CA 1
ATOM 1048 C C . GLY A 1 137 ? -11.048 0.878 -18.053 1.00 76.81 137 GLY A C 1
ATOM 1049 O O . GLY A 1 137 ? -10.860 0.584 -19.229 1.00 76.81 137 GLY A O 1
ATOM 1050 N N . ILE A 1 138 ? -11.338 2.131 -17.674 1.00 72.50 138 ILE A N 1
ATOM 1051 C CA . ILE A 1 138 ? -11.408 3.244 -18.630 1.00 72.50 138 ILE A CA 1
ATOM 1052 C C . ILE A 1 138 ? -9.974 3.668 -18.967 1.00 72.50 138 ILE A C 1
ATOM 1054 O O . ILE A 1 138 ? -9.291 4.216 -18.092 1.00 72.50 138 ILE A O 1
ATOM 1058 N N . PRO A 1 139 ? -9.501 3.465 -20.210 1.00 64.31 139 PRO A N 1
ATOM 1059 C CA . PRO A 1 139 ? -8.155 3.858 -20.575 1.00 64.31 139 PRO A CA 1
ATOM 1060 C C . PRO A 1 139 ? -8.008 5.381 -20.537 1.00 64.31 139 PRO A C 1
ATOM 1062 O O . PRO A 1 139 ? -8.911 6.140 -20.903 1.00 64.31 139 PRO A O 1
ATOM 1065 N N . SER A 1 140 ? -6.837 5.840 -20.097 1.00 62.66 140 SER A N 1
ATOM 1066 C CA . SER A 1 140 ? -6.426 7.229 -20.284 1.00 62.66 140 SER A CA 1
ATOM 1067 C C . SER A 1 140 ? -6.394 7.533 -21.785 1.00 62.66 140 SER A C 1
ATOM 1069 O O . SER A 1 140 ? -5.697 6.861 -22.537 1.00 62.66 140 SER A O 1
ATOM 1071 N N . ALA A 1 141 ? -7.105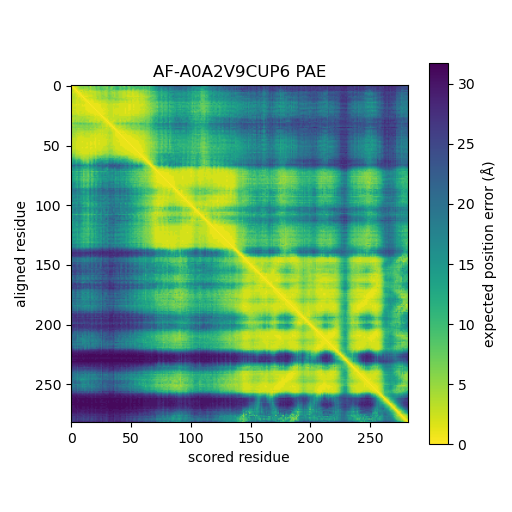 8.573 -22.228 1.00 58.09 141 ALA A N 1
ATOM 1072 C CA . ALA A 1 141 ? -7.045 9.040 -23.617 1.00 58.09 141 ALA A CA 1
ATOM 1073 C C . ALA A 1 141 ? -5.714 9.741 -23.963 1.00 58.09 141 ALA A C 1
ATOM 1075 O O . ALA A 1 141 ? -5.537 10.209 -25.086 1.00 58.09 141 ALA A O 1
ATOM 1076 N N . ARG A 1 142 ? -4.799 9.883 -22.995 1.00 64.75 142 ARG A N 1
ATOM 1077 C CA . ARG A 1 142 ? -3.517 10.570 -23.163 1.00 64.75 142 ARG A CA 1
ATOM 1078 C C . ARG A 1 142 ? -2.356 9.592 -22.973 1.00 64.75 142 ARG A C 1
ATOM 1080 O O . ARG A 1 142 ? -2.438 8.772 -22.055 1.00 64.75 142 ARG A O 1
ATOM 1087 N N . PRO A 1 143 ? -1.275 9.734 -23.766 1.00 64.44 143 PRO A N 1
ATOM 1088 C CA . PRO A 1 143 ? 0.028 9.165 -23.452 1.00 64.44 143 PRO A CA 1
ATOM 1089 C C . PRO A 1 143 ? 0.382 9.464 -21.9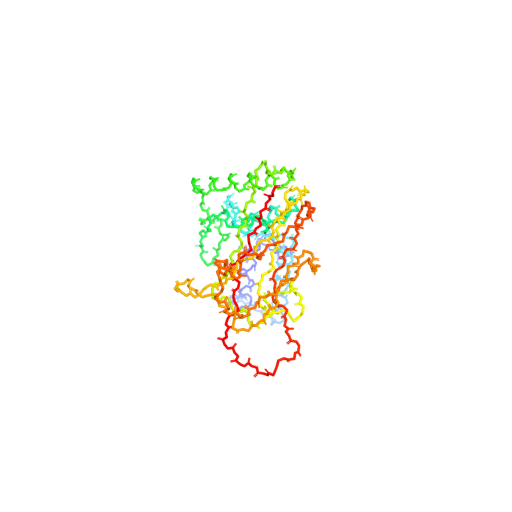98 1.00 64.44 143 PRO A C 1
ATOM 1091 O O . PRO A 1 143 ? 0.540 10.630 -21.631 1.00 64.44 143 PRO A O 1
ATOM 1094 N N . ASP A 1 144 ? 0.435 8.426 -21.170 1.00 72.31 144 ASP A N 1
ATOM 1095 C CA . ASP A 1 144 ? 0.879 8.548 -19.788 1.00 72.31 144 ASP A CA 1
ATOM 1096 C C . ASP A 1 144 ? 2.367 8.207 -19.715 1.00 72.31 144 ASP A C 1
ATOM 1098 O O . ASP A 1 144 ? 2.846 7.307 -20.418 1.00 72.31 144 ASP A O 1
ATOM 1102 N N . VAL A 1 145 ? 3.094 8.965 -18.895 1.00 82.06 145 VAL A N 1
ATOM 1103 C CA . VAL A 1 145 ? 4.497 8.706 -18.587 1.00 82.06 145 VAL A CA 1
ATOM 1104 C C . VAL A 1 145 ? 4.614 8.494 -17.092 1.00 82.06 145 VAL A C 1
ATOM 1106 O O . VAL A 1 145 ? 4.457 9.430 -16.312 1.00 82.06 145 VAL A O 1
ATOM 1109 N N . THR A 1 146 ? 4.929 7.268 -16.689 1.00 83.19 146 THR A N 1
ATOM 1110 C CA . THR A 1 146 ? 5.177 6.944 -15.282 1.00 83.19 146 THR A CA 1
ATOM 1111 C C . THR A 1 146 ? 6.661 6.705 -15.062 1.00 83.19 146 THR A C 1
ATOM 1113 O O . THR A 1 146 ? 7.256 5.860 -15.729 1.00 83.19 146 THR A O 1
ATOM 1116 N N . THR A 1 147 ? 7.252 7.428 -14.110 1.00 85.25 147 THR A N 1
ATOM 1117 C CA . THR A 1 147 ? 8.653 7.259 -13.711 1.00 85.25 147 THR A CA 1
ATOM 1118 C C . THR A 1 147 ? 8.720 6.627 -12.330 1.00 85.25 147 THR A C 1
ATOM 1120 O O . THR A 1 147 ? 8.164 7.162 -11.375 1.00 85.25 147 THR A O 1
ATOM 1123 N N . TYR A 1 148 ? 9.435 5.513 -12.221 1.00 84.38 148 TYR A N 1
ATOM 1124 C CA . TYR A 1 148 ? 9.681 4.825 -10.958 1.00 84.38 148 TYR A CA 1
ATOM 1125 C C . TYR A 1 148 ? 11.097 5.094 -10.500 1.00 84.38 148 TYR A C 1
ATOM 1127 O O . TYR A 1 148 ? 12.024 4.562 -11.105 1.00 84.38 148 TYR A O 1
ATOM 1135 N N . GLU A 1 149 ? 11.270 5.898 -9.457 1.00 81.81 149 GLU A N 1
ATOM 1136 C CA . GLU A 1 149 ? 12.598 6.210 -8.939 1.00 81.81 149 GLU A CA 1
ATOM 1137 C C . GLU A 1 149 ? 13.104 5.154 -7.953 1.00 81.81 149 GLU A C 1
ATOM 1139 O O . GLU A 1 149 ? 12.368 4.646 -7.107 1.00 81.81 149 GLU A O 1
ATOM 1144 N N . VAL A 1 150 ? 14.394 4.846 -8.037 1.00 81.19 150 VAL A N 1
ATOM 1145 C CA . VAL A 1 150 ? 15.092 4.003 -7.066 1.00 81.19 150 VAL A CA 1
ATOM 1146 C C . VAL A 1 150 ? 15.847 4.895 -6.088 1.00 81.19 150 VAL A C 1
ATOM 1148 O O . VAL A 1 150 ? 16.569 5.815 -6.480 1.00 81.19 150 VAL A O 1
ATOM 1151 N N . SER A 1 151 ? 15.710 4.604 -4.792 1.00 78.00 151 SER A N 1
ATOM 1152 C CA . SER A 1 151 ? 16.409 5.349 -3.744 1.00 78.00 151 SER A CA 1
ATOM 1153 C C . SER A 1 151 ? 17.924 5.320 -3.945 1.00 78.00 151 SER A C 1
ATOM 1155 O O . SER A 1 151 ? 18.536 4.263 -4.093 1.00 78.00 151 SER A O 1
ATOM 1157 N N . LYS A 1 152 ? 18.552 6.493 -3.833 1.00 73.00 152 LYS A N 1
ATOM 1158 C CA . LYS A 1 152 ? 20.015 6.663 -3.884 1.00 73.00 152 LYS A CA 1
ATOM 1159 C C . LYS A 1 152 ? 20.752 5.939 -2.749 1.00 73.00 152 LYS A C 1
ATOM 1161 O O . LYS A 1 152 ? 21.963 5.748 -2.841 1.00 73.00 152 LYS A O 1
ATOM 1166 N N . PHE A 1 153 ? 20.039 5.572 -1.687 1.00 76.25 153 PHE A N 1
ATOM 1167 C CA . PHE A 1 153 ? 20.580 4.862 -0.528 1.00 76.25 153 PHE A CA 1
ATOM 1168 C C . PHE A 1 153 ? 20.347 3.349 -0.593 1.00 76.25 153 PHE A C 1
ATOM 1170 O O . PHE A 1 153 ? 20.814 2.625 0.285 1.00 76.25 153 PHE A O 1
ATOM 1177 N N . LEU A 1 154 ? 19.622 2.862 -1.607 1.00 78.81 154 LEU A N 1
ATOM 1178 C CA . LEU A 1 154 ? 19.428 1.434 -1.797 1.00 78.81 154 LEU A CA 1
ATOM 1179 C C . LEU A 1 154 ? 20.739 0.810 -2.284 1.00 78.81 154 LEU A C 1
ATOM 1181 O O . LEU A 1 154 ? 21.252 1.177 -3.343 1.00 78.81 154 LEU A O 1
ATOM 1185 N N . LYS A 1 155 ? 21.268 -0.149 -1.520 1.00 77.31 155 LYS A N 1
ATOM 1186 C CA . LYS A 1 155 ? 22.377 -0.989 -1.977 1.00 77.31 155 LYS A CA 1
ATOM 1187 C C . LYS A 1 155 ? 21.880 -1.932 -3.069 1.00 77.31 155 LYS A C 1
ATOM 1189 O O . LYS A 1 155 ? 20.807 -2.516 -2.955 1.00 77.31 155 LYS A O 1
ATOM 1194 N N . GLN A 1 156 ? 22.650 -2.022 -4.144 1.00 75.62 156 GLN A N 1
ATOM 1195 C CA . GLN A 1 156 ? 22.300 -2.723 -5.382 1.00 75.62 156 GLN A CA 1
ATOM 1196 C C . GLN A 1 156 ? 23.426 -3.682 -5.813 1.00 75.62 156 GLN A C 1
ATOM 1198 O O . GLN A 1 156 ? 23.642 -3.926 -6.997 1.00 75.62 156 GLN A O 1
ATOM 1203 N N . ASP A 1 157 ? 24.173 -4.186 -4.836 1.00 73.81 157 ASP A N 1
ATOM 1204 C CA . ASP A 1 157 ? 25.272 -5.143 -4.973 1.00 73.81 157 ASP A CA 1
ATOM 1205 C C . ASP A 1 157 ? 24.795 -6.592 -5.164 1.00 73.81 157 ASP A C 1
ATOM 1207 O O . ASP A 1 157 ? 25.502 -7.387 -5.781 1.00 73.81 157 ASP A O 1
ATOM 1211 N N . ASP A 1 158 ? 23.580 -6.907 -4.717 1.00 79.38 158 ASP A N 1
ATOM 1212 C CA . ASP A 1 158 ? 22.933 -8.213 -4.881 1.00 79.38 158 ASP A CA 1
ATOM 1213 C C . ASP A 1 158 ? 21.507 -8.064 -5.454 1.00 79.38 158 ASP A C 1
ATOM 1215 O O . ASP A 1 158 ? 21.082 -6.978 -5.876 1.00 79.38 158 ASP A O 1
ATOM 1219 N N . ARG A 1 159 ? 20.755 -9.164 -5.507 1.00 87.19 159 ARG A N 1
ATOM 1220 C CA . ARG A 1 159 ? 19.356 -9.209 -5.913 1.00 87.19 159 ARG A CA 1
ATOM 1221 C C . ARG A 1 159 ? 18.502 -8.368 -4.967 1.00 87.19 159 ARG A C 1
ATOM 1223 O O . ARG A 1 159 ? 18.276 -8.722 -3.816 1.00 87.19 159 ARG A O 1
ATOM 1230 N N . VAL A 1 160 ? 17.944 -7.286 -5.507 1.00 86.19 160 VAL A N 1
ATOM 1231 C CA . VAL A 1 160 ? 17.127 -6.320 -4.749 1.00 86.19 160 VAL A CA 1
ATOM 1232 C C . VAL A 1 160 ? 15.642 -6.688 -4.648 1.00 86.19 160 VAL A C 1
ATOM 1234 O O . VAL A 1 160 ? 14.884 -6.001 -3.969 1.00 86.19 160 VAL A O 1
ATOM 1237 N N . SER A 1 161 ? 15.188 -7.736 -5.342 1.00 88.62 161 SER A N 1
ATOM 1238 C CA . SER A 1 161 ? 13.792 -8.184 -5.300 1.00 88.62 161 SER A CA 1
ATOM 1239 C C . SER A 1 161 ? 13.658 -9.662 -5.663 1.00 88.62 161 SER A C 1
ATOM 1241 O O . SER A 1 161 ? 14.296 -10.128 -6.603 1.00 88.62 161 SER A O 1
ATOM 1243 N N . GLU A 1 162 ? 12.749 -10.373 -4.992 1.00 89.62 162 GLU A N 1
ATOM 1244 C CA . GLU A 1 162 ? 12.338 -11.743 -5.347 1.00 89.62 162 GLU A CA 1
ATOM 1245 C C . GLU A 1 162 ? 11.714 -11.840 -6.747 1.00 89.62 162 GLU A C 1
ATOM 1247 O O . GLU A 1 162 ? 11.720 -12.899 -7.367 1.00 89.62 162 GLU A O 1
ATOM 1252 N N . ASN A 1 163 ? 11.203 -10.722 -7.270 1.00 91.19 163 ASN A N 1
ATOM 1253 C CA . ASN A 1 163 ? 10.633 -10.642 -8.613 1.00 91.19 163 ASN A CA 1
ATOM 1254 C C . ASN A 1 163 ? 11.703 -10.506 -9.713 1.00 91.19 163 ASN A C 1
ATOM 1256 O O . ASN A 1 163 ? 11.370 -10.497 -10.901 1.00 91.19 163 ASN A O 1
ATOM 1260 N N . LEU A 1 164 ? 12.978 -10.374 -9.338 1.00 90.25 164 LEU A N 1
ATOM 1261 C CA . LEU A 1 164 ? 14.102 -10.371 -10.265 1.00 90.25 164 LEU A CA 1
ATOM 1262 C C . LEU A 1 164 ? 14.719 -11.774 -10.368 1.00 90.25 164 LEU A C 1
ATOM 1264 O O . LEU A 1 164 ? 14.694 -12.547 -9.406 1.00 90.25 164 LEU A O 1
ATOM 1268 N N . PRO A 1 165 ? 15.272 -12.134 -11.541 1.00 88.38 165 PRO A N 1
ATOM 1269 C CA . PRO A 1 165 ? 15.919 -13.428 -11.736 1.00 88.38 165 PRO A CA 1
ATOM 1270 C C . PRO A 1 165 ? 17.038 -13.690 -10.724 1.00 88.38 165 PRO A C 1
ATOM 1272 O O . PRO A 1 165 ? 17.748 -12.784 -10.297 1.00 88.38 165 PRO A O 1
ATOM 1275 N N . PHE A 1 166 ? 17.234 -14.966 -10.391 1.00 85.12 166 PHE A N 1
ATOM 1276 C CA . PHE A 1 166 ? 18.405 -15.395 -9.633 1.00 85.12 166 PHE A CA 1
ATOM 1277 C C . PHE A 1 166 ? 19.692 -14.977 -10.343 1.00 85.12 166 PHE A C 1
ATOM 1279 O O . PHE A 1 166 ? 19.781 -15.030 -11.572 1.00 85.12 166 PHE A O 1
ATOM 1286 N N . GLY A 1 167 ? 20.673 -14.548 -9.551 1.00 80.56 167 GLY A N 1
ATOM 1287 C CA . GLY A 1 167 ? 21.903 -13.976 -10.077 1.00 80.56 167 GLY A CA 1
ATOM 1288 C C . GLY A 1 167 ? 21.675 -12.635 -10.768 1.00 80.56 167 GLY A C 1
ATOM 1289 O O . GLY A 1 167 ? 22.402 -12.319 -11.693 1.00 80.56 167 GLY A O 1
ATOM 1290 N N . SER A 1 168 ? 20.660 -11.849 -10.407 1.00 85.50 168 SER A N 1
ATOM 1291 C CA . SER A 1 168 ? 20.639 -10.423 -10.744 1.00 85.50 168 SER A CA 1
ATOM 1292 C C . SER A 1 168 ? 21.403 -9.622 -9.698 1.00 85.50 168 SER A C 1
ATOM 1294 O O . SER A 1 168 ? 21.233 -9.883 -8.511 1.00 85.50 168 SER A O 1
ATOM 1296 N N . ARG A 1 169 ? 22.127 -8.587 -10.119 1.00 82.44 169 ARG A N 1
ATOM 1297 C CA . ARG A 1 169 ? 22.673 -7.547 -9.244 1.00 82.44 169 ARG A CA 1
ATOM 1298 C C . ARG A 1 169 ? 21.950 -6.223 -9.506 1.00 82.44 169 ARG A C 1
ATOM 1300 O O . ARG A 1 169 ? 21.847 -5.783 -10.654 1.00 82.44 169 ARG A O 1
ATOM 1307 N N . GLY A 1 170 ? 21.423 -5.595 -8.460 1.00 81.69 170 GLY A N 1
ATOM 1308 C CA . GLY A 1 170 ? 20.741 -4.306 -8.576 1.00 81.69 170 GLY A CA 1
ATOM 1309 C C . GLY A 1 170 ? 19.502 -4.315 -9.479 1.00 81.69 170 GLY A C 1
ATOM 1310 O O . GLY A 1 170 ? 18.922 -5.361 -9.776 1.00 81.69 170 GLY A O 1
ATOM 1311 N N . GLY A 1 171 ? 19.097 -3.123 -9.924 1.00 85.88 171 GLY A N 1
ATOM 1312 C CA . GLY A 1 171 ? 17.937 -2.943 -10.800 1.00 85.88 171 GLY A CA 1
ATOM 1313 C C . GLY A 1 171 ? 16.647 -2.588 -10.062 1.00 85.88 171 GLY A C 1
ATOM 1314 O O . GLY A 1 171 ? 16.677 -1.992 -8.987 1.00 85.88 171 GLY A O 1
ATOM 1315 N N . ILE A 1 172 ? 15.506 -2.901 -10.670 1.00 88.62 172 ILE A N 1
ATOM 1316 C CA . ILE A 1 172 ? 14.173 -2.619 -10.134 1.00 88.62 172 ILE A CA 1
ATOM 1317 C C . ILE A 1 172 ? 13.149 -3.598 -10.721 1.00 88.62 172 ILE A C 1
ATOM 1319 O O . ILE A 1 172 ? 13.224 -3.966 -11.894 1.00 88.62 172 ILE A O 1
ATOM 1323 N N . ALA A 1 173 ? 12.180 -4.007 -9.904 1.00 91.56 173 ALA A N 1
ATOM 1324 C CA . ALA A 1 173 ? 10.992 -4.734 -10.335 1.00 91.56 173 ALA A CA 1
ATOM 1325 C C . ALA A 1 173 ? 9.747 -3.973 -9.870 1.00 91.56 173 ALA A C 1
ATOM 1327 O O . ALA A 1 173 ? 9.604 -3.700 -8.680 1.00 91.56 173 ALA A O 1
ATOM 1328 N N . ILE A 1 174 ? 8.866 -3.630 -10.806 1.00 91.00 174 ILE A N 1
ATOM 1329 C CA . ILE A 1 174 ? 7.675 -2.808 -10.575 1.00 91.00 174 ILE A CA 1
ATOM 1330 C C . ILE A 1 174 ? 6.432 -3.521 -11.099 1.00 91.00 174 ILE A C 1
ATOM 1332 O O . ILE A 1 174 ? 6.440 -4.096 -12.188 1.00 91.00 174 ILE A O 1
ATOM 1336 N N . ARG A 1 175 ? 5.343 -3.465 -10.335 1.00 90.69 175 ARG A N 1
ATOM 1337 C CA . ARG A 1 175 ? 4.010 -3.801 -10.839 1.00 90.69 175 ARG A CA 1
ATOM 1338 C C . ARG A 1 175 ? 3.415 -2.531 -11.426 1.00 90.69 175 ARG A C 1
ATOM 1340 O O . ARG A 1 175 ? 3.196 -1.566 -10.703 1.00 90.69 175 ARG A O 1
ATOM 1347 N N . HIS A 1 176 ? 3.211 -2.520 -12.736 1.00 87.94 176 HIS A N 1
ATOM 1348 C CA . HIS A 1 176 ? 2.624 -1.384 -13.438 1.00 87.94 176 HIS A CA 1
ATOM 1349 C C . HIS A 1 176 ? 1.292 -1.789 -14.056 1.00 87.94 176 HIS A C 1
ATOM 1351 O O . HIS A 1 176 ? 1.192 -2.851 -14.675 1.00 87.94 176 HIS A O 1
ATOM 1357 N N . TYR A 1 177 ? 0.276 -0.942 -13.895 1.00 85.69 177 TYR A N 1
ATOM 1358 C CA . TYR A 1 177 ? -1.023 -1.135 -14.526 1.00 85.69 177 TYR A CA 1
ATOM 1359 C C . TYR A 1 177 ? -1.032 -0.538 -15.935 1.00 85.69 177 TYR A C 1
ATOM 1361 O O . TYR A 1 177 ? -1.043 0.679 -16.109 1.00 85.69 177 TYR A O 1
ATOM 1369 N N . PHE A 1 178 ? -1.070 -1.405 -16.945 1.00 86.56 178 PHE A N 1
ATOM 1370 C CA . PHE A 1 178 ? -1.202 -1.010 -18.343 1.00 86.56 178 PHE A CA 1
ATOM 1371 C C . PHE A 1 178 ? -2.685 -0.815 -18.669 1.00 86.56 178 PHE A C 1
ATOM 1373 O O . PHE A 1 178 ? -3.468 -1.763 -18.640 1.00 86.56 178 PHE A O 1
ATOM 1380 N N . ALA A 1 179 ? -3.091 0.421 -18.959 1.00 80.62 179 ALA A N 1
ATOM 1381 C CA . ALA A 1 179 ? -4.508 0.763 -19.097 1.00 80.62 179 ALA A CA 1
ATOM 1382 C C . ALA A 1 179 ? -5.185 0.186 -20.355 1.00 80.62 179 ALA A C 1
ATOM 1384 O O . ALA A 1 179 ? -6.403 0.033 -20.367 1.00 80.62 179 ALA A O 1
ATOM 1385 N N . THR A 1 180 ? -4.425 -0.110 -21.411 1.00 84.69 180 THR A N 1
ATOM 1386 C CA . THR A 1 180 ? -4.952 -0.641 -22.674 1.00 84.69 180 THR A CA 1
ATOM 1387 C C . THR A 1 180 ? -3.971 -1.621 -23.304 1.00 84.69 180 THR A C 1
ATOM 1389 O O . THR A 1 180 ? -2.779 -1.609 -23.010 1.00 84.69 180 THR A O 1
ATOM 1392 N N . ASP A 1 181 ? -4.477 -2.464 -24.200 1.00 89.69 181 ASP A N 1
ATOM 1393 C CA . ASP A 1 181 ? -3.631 -3.194 -25.134 1.00 89.69 181 ASP A CA 1
ATOM 1394 C C . ASP A 1 181 ? -2.966 -2.179 -26.072 1.00 89.69 181 ASP A C 1
ATOM 1396 O O . ASP A 1 181 ? -3.659 -1.352 -26.673 1.00 89.69 181 ASP A O 1
ATOM 1400 N N . GLY A 1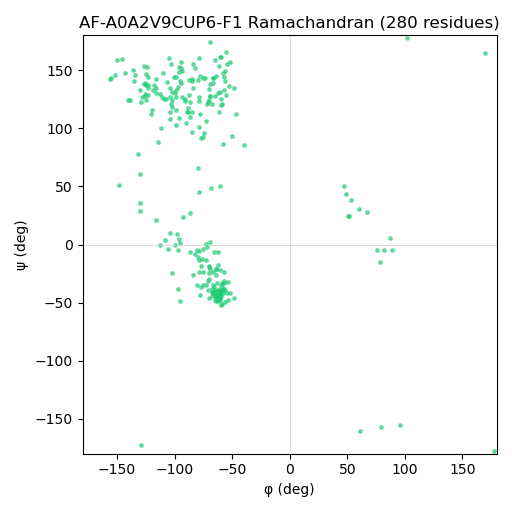 182 ? -1.641 -2.226 -26.201 1.00 89.31 182 GLY A N 1
ATOM 1401 C CA . GLY A 1 182 ? -0.923 -1.288 -27.061 1.00 89.31 182 GLY A CA 1
ATOM 1402 C C . GLY A 1 182 ? 0.588 -1.456 -27.041 1.00 89.31 182 GLY A C 1
ATOM 1403 O O . GLY A 1 182 ? 1.124 -2.349 -26.385 1.00 89.31 182 GLY A O 1
ATOM 1404 N N . GLU A 1 183 ? 1.265 -0.586 -27.784 1.00 91.50 183 GLU A N 1
ATOM 1405 C CA . GLU A 1 183 ? 2.721 -0.491 -27.788 1.00 91.50 183 GLU A CA 1
ATOM 1406 C C . GLU A 1 183 ? 3.177 0.449 -26.672 1.00 91.50 183 GLU A C 1
ATOM 1408 O O . GLU A 1 183 ? 2.715 1.583 -26.552 1.00 91.50 183 GLU A O 1
ATOM 1413 N N . TYR A 1 184 ? 4.107 -0.029 -25.855 1.00 90.94 184 TYR A N 1
ATOM 1414 C CA . TYR A 1 184 ? 4.676 0.726 -24.749 1.00 90.94 184 TYR A CA 1
ATOM 1415 C C . TYR A 1 184 ? 6.186 0.810 -24.899 1.00 90.94 184 TYR A C 1
ATOM 1417 O O . TYR A 1 184 ? 6.844 -0.138 -25.331 1.00 90.94 184 TYR A O 1
ATOM 1425 N N . VAL A 1 185 ? 6.746 1.947 -24.499 1.00 92.56 185 VAL A N 1
ATOM 1426 C CA . VAL A 1 185 ? 8.188 2.155 -24.414 1.00 92.56 185 VAL A CA 1
ATOM 1427 C C . VAL A 1 185 ? 8.610 2.057 -22.956 1.00 92.56 185 VAL A C 1
ATOM 1429 O O . VAL A 1 185 ? 8.187 2.852 -22.119 1.00 92.56 185 VAL A O 1
ATOM 1432 N N . ILE A 1 186 ? 9.472 1.088 -22.664 1.00 91.81 186 ILE A N 1
ATOM 1433 C CA . ILE A 1 186 ? 10.131 0.941 -21.368 1.00 91.81 186 ILE A CA 1
ATOM 1434 C C . ILE A 1 186 ? 11.524 1.532 -21.489 1.00 91.81 186 ILE A C 1
ATOM 1436 O O . ILE A 1 186 ? 12.345 1.010 -22.239 1.00 91.81 186 ILE A O 1
ATOM 1440 N N . LYS A 1 187 ? 11.799 2.600 -20.744 1.00 90.81 187 LYS A N 1
ATOM 1441 C CA . LYS A 1 187 ? 13.072 3.319 -20.754 1.00 90.81 187 LYS A CA 1
ATOM 1442 C C . LYS A 1 187 ? 13.757 3.231 -19.400 1.00 90.81 187 LYS A C 1
ATOM 1444 O O . LYS A 1 187 ? 13.149 3.535 -18.381 1.00 90.81 187 LYS A O 1
ATOM 1449 N N . ALA A 1 188 ? 15.031 2.865 -19.384 1.00 88.00 188 ALA A N 1
ATOM 1450 C CA . ALA A 1 188 ? 15.860 2.860 -18.185 1.00 88.00 188 ALA A CA 1
ATOM 1451 C C . ALA A 1 188 ? 16.765 4.094 -18.132 1.00 88.00 188 ALA A C 1
ATOM 1453 O O . ALA A 1 188 ? 17.309 4.516 -19.152 1.00 88.00 188 ALA A O 1
ATOM 1454 N N . ARG A 1 189 ? 16.990 4.629 -16.930 1.00 85.06 189 ARG A N 1
ATOM 1455 C CA . ARG A 1 189 ? 18.041 5.621 -16.668 1.00 85.06 189 ARG A CA 1
ATOM 1456 C C . ARG A 1 189 ? 18.980 5.138 -15.573 1.00 85.06 189 ARG A C 1
ATOM 1458 O O . ARG A 1 189 ? 18.546 4.607 -14.547 1.00 85.06 189 ARG A O 1
ATOM 1465 N N . LEU A 1 190 ? 20.275 5.343 -15.798 1.00 81.81 190 LEU A N 1
ATOM 1466 C CA . LEU A 1 190 ? 21.330 4.935 -14.875 1.00 81.81 190 LEU A CA 1
ATOM 1467 C C . LEU A 1 190 ? 21.715 6.091 -13.945 1.00 81.81 190 LEU A C 1
ATOM 1469 O O . LEU A 1 190 ? 21.597 7.269 -14.303 1.00 81.81 190 LEU A O 1
ATOM 1473 N N . ARG A 1 191 ? 22.187 5.763 -12.738 1.00 77.19 191 ARG A N 1
ATOM 1474 C CA . ARG A 1 191 ? 22.609 6.772 -11.763 1.00 77.19 191 ARG A CA 1
ATOM 1475 C C . ARG A 1 191 ? 23.862 7.471 -12.206 1.00 77.19 191 ARG A C 1
ATOM 1477 O O . ARG A 1 191 ? 24.803 6.856 -12.689 1.00 77.19 191 ARG A O 1
ATOM 1484 N N . ARG A 1 192 ? 23.851 8.781 -11.995 1.00 75.88 192 ARG A N 1
ATOM 1485 C CA . ARG A 1 192 ? 24.986 9.663 -12.208 1.00 75.88 192 ARG A CA 1
ATOM 1486 C C . ARG A 1 192 ? 25.630 10.030 -10.870 1.00 75.88 192 ARG A C 1
ATOM 1488 O O . ARG A 1 192 ? 24.977 9.986 -9.823 1.00 75.88 192 ARG A O 1
ATOM 1495 N N . SER A 1 193 ? 26.911 10.374 -10.909 1.00 71.81 193 SER A N 1
ATOM 1496 C CA . SER A 1 193 ? 27.650 10.993 -9.811 1.00 71.81 193 SER A CA 1
ATOM 1497 C C . SER A 1 193 ? 26.970 12.281 -9.341 1.00 71.81 193 SER A C 1
ATOM 1499 O O . SER A 1 193 ? 26.083 12.817 -10.002 1.00 71.81 193 SER A O 1
ATOM 1501 N N . TYR A 1 194 ? 27.376 12.782 -8.174 1.00 71.56 194 TYR A N 1
ATOM 1502 C CA . TYR A 1 194 ? 26.793 13.992 -7.586 1.00 71.56 194 TYR A CA 1
ATOM 1503 C C . TYR A 1 194 ? 26.890 15.227 -8.505 1.00 71.56 194 TYR A C 1
ATOM 1505 O O . TYR A 1 194 ? 25.982 16.049 -8.515 1.00 71.56 194 TYR A O 1
ATOM 1513 N N . ASP A 1 195 ? 27.955 15.323 -9.306 1.00 73.56 195 ASP A N 1
ATOM 1514 C CA . ASP A 1 195 ? 28.174 16.365 -10.321 1.00 73.56 195 ASP A CA 1
ATOM 1515 C C . ASP A 1 195 ? 27.386 16.140 -11.631 1.00 73.56 195 ASP A C 1
ATOM 1517 O O . ASP A 1 195 ? 27.388 17.000 -12.505 1.00 73.56 195 ASP A O 1
ATOM 1521 N N . GLY A 1 196 ? 26.695 15.004 -11.776 1.00 68.69 196 GLY A N 1
ATOM 1522 C CA . GLY A 1 196 ? 25.914 14.652 -12.963 1.00 68.69 196 GLY A CA 1
ATOM 1523 C C . GLY A 1 196 ? 26.738 14.197 -14.173 1.00 68.69 196 GLY A C 1
ATOM 1524 O O . GLY A 1 196 ? 26.148 13.770 -15.162 1.00 68.69 196 GLY A O 1
ATOM 1525 N N . GLU A 1 197 ? 28.072 14.235 -14.109 1.00 68.62 197 GLU A N 1
ATOM 1526 C CA . GLU A 1 197 ? 28.932 14.045 -15.286 1.00 68.62 197 GLU A CA 1
ATOM 1527 C C . GLU A 1 197 ? 29.201 12.576 -15.631 1.00 68.62 197 GLU A C 1
ATOM 1529 O O . GLU A 1 197 ? 29.506 12.248 -16.780 1.00 68.62 197 GLU A O 1
ATOM 1534 N N . LYS A 1 198 ? 29.141 11.672 -14.647 1.00 70.00 198 LYS A N 1
ATOM 1535 C CA . LYS A 1 198 ? 29.539 10.269 -14.828 1.00 70.00 198 LYS A CA 1
ATOM 1536 C C . LYS A 1 198 ? 28.424 9.336 -14.421 1.00 70.00 198 LYS A C 1
ATOM 1538 O O . LYS A 1 198 ? 27.953 9.388 -13.292 1.00 70.00 198 LYS A O 1
ATOM 1543 N N . ILE A 1 199 ? 28.062 8.417 -15.307 1.00 73.88 199 ILE A N 1
ATOM 1544 C CA . ILE A 1 199 ? 27.218 7.285 -14.936 1.00 73.88 199 ILE A CA 1
ATOM 1545 C C . ILE A 1 199 ? 28.027 6.351 -14.023 1.00 73.88 199 ILE A C 1
ATOM 1547 O O . ILE A 1 199 ? 29.150 5.955 -14.347 1.00 73.88 199 ILE A O 1
ATOM 1551 N N . LEU A 1 200 ? 27.458 6.019 -12.868 1.00 72.25 200 LEU A N 1
ATOM 1552 C CA . LEU A 1 200 ? 28.046 5.126 -11.877 1.00 72.25 200 LEU A CA 1
ATOM 1553 C C . LEU A 1 200 ? 27.880 3.664 -12.316 1.00 72.25 200 LEU A C 1
ATOM 1555 O O . LEU A 1 200 ? 26.889 3.298 -12.944 1.00 72.25 200 LEU A O 1
ATOM 1559 N N . GLY A 1 201 ? 28.872 2.828 -12.009 1.00 65.81 201 GLY A N 1
ATOM 1560 C CA . GLY A 1 201 ? 28.861 1.401 -12.355 1.00 65.81 201 GLY A CA 1
ATOM 1561 C C . GLY A 1 201 ? 29.289 1.059 -13.792 1.00 65.81 201 GLY A C 1
ATOM 1562 O O . GLY A 1 201 ? 29.474 -0.108 -14.091 1.00 65.81 201 GLY A O 1
ATOM 1563 N N . LEU A 1 202 ? 29.550 2.025 -14.683 1.00 69.75 202 LEU A N 1
ATOM 1564 C CA . LEU A 1 202 ? 30.026 1.752 -16.059 1.00 69.75 202 LEU A CA 1
ATOM 1565 C C . LEU A 1 202 ? 31.557 1.616 -16.193 1.00 69.75 202 LEU A C 1
ATOM 1567 O O . LEU A 1 202 ? 32.127 1.930 -17.237 1.00 69.75 202 LEU A O 1
ATOM 1571 N N . ALA A 1 203 ? 32.251 1.198 -15.132 1.00 64.06 203 ALA A N 1
ATOM 1572 C CA . ALA A 1 203 ? 33.708 1.028 -15.171 1.00 64.06 203 ALA A CA 1
ATOM 1573 C C . ALA A 1 203 ? 34.142 -0.166 -16.042 1.00 64.06 203 ALA A C 1
ATOM 1575 O O . ALA A 1 203 ? 35.213 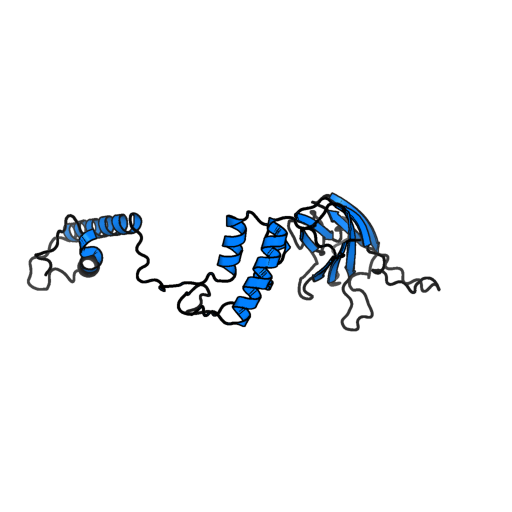-0.135 -16.644 1.00 64.06 203 ALA A O 1
ATOM 1576 N N . GLU A 1 204 ? 33.299 -1.194 -16.123 1.00 69.81 204 GLU A N 1
ATOM 1577 C CA . GLU A 1 204 ? 33.496 -2.396 -16.931 1.00 69.81 204 GLU A CA 1
ATOM 1578 C C . GLU A 1 204 ? 32.264 -2.611 -17.817 1.00 69.81 204 GLU A C 1
ATOM 1580 O O . GLU A 1 204 ? 31.158 -2.163 -17.488 1.00 69.81 204 GLU A O 1
ATOM 1585 N N . SER A 1 205 ? 32.448 -3.284 -18.956 1.00 75.81 205 SER A N 1
ATOM 1586 C CA . SER A 1 205 ? 31.321 -3.616 -19.823 1.00 75.81 205 SER A CA 1
ATOM 1587 C C . SER A 1 205 ? 30.328 -4.493 -19.066 1.00 75.81 205 SER A C 1
ATOM 1589 O O . SER A 1 205 ? 30.719 -5.468 -18.439 1.00 75.81 205 SER A O 1
ATOM 1591 N N . SER A 1 206 ? 29.048 -4.142 -19.108 1.00 78.25 206 SER A N 1
ATOM 1592 C CA . SER A 1 206 ? 27.995 -4.832 -18.361 1.00 78.25 206 SER A CA 1
ATOM 1593 C C . SER A 1 206 ? 26.772 -5.046 -19.237 1.00 78.25 206 SER A C 1
ATOM 1595 O O . SER A 1 206 ? 26.482 -4.249 -20.128 1.00 78.25 206 SER A O 1
ATOM 1597 N N . GLN A 1 207 ? 26.020 -6.111 -18.980 1.00 86.19 207 GLN A N 1
ATOM 1598 C CA . GLN A 1 207 ? 24.723 -6.311 -19.619 1.00 86.19 207 GLN A CA 1
ATOM 1599 C C . GLN A 1 207 ? 23.602 -5.749 -18.751 1.00 86.19 207 GLN A C 1
ATOM 1601 O O . GLN A 1 207 ? 23.688 -5.768 -17.529 1.00 86.19 207 GLN A O 1
ATOM 1606 N N . ILE A 1 208 ? 22.532 -5.278 -19.380 1.00 87.75 208 ILE A N 1
ATOM 1607 C CA . ILE A 1 208 ? 21.289 -4.914 -18.701 1.00 87.75 208 ILE A CA 1
ATOM 1608 C C . ILE A 1 208 ? 20.116 -5.580 -19.407 1.00 87.75 208 ILE A C 1
ATOM 1610 O O . ILE A 1 208 ? 20.028 -5.576 -20.636 1.00 87.75 208 ILE A O 1
ATOM 1614 N N . GLU A 1 209 ? 19.231 -6.188 -18.629 1.00 91.81 209 GLU A N 1
ATOM 1615 C CA . GLU A 1 209 ? 18.092 -6.958 -19.112 1.00 91.81 209 GLU A CA 1
ATOM 1616 C C . GLU A 1 209 ? 16.785 -6.261 -18.774 1.00 91.81 209 GLU A C 1
ATOM 1618 O O . GLU A 1 209 ? 16.527 -5.949 -17.615 1.00 91.81 209 GLU A O 1
ATOM 1623 N N . PHE A 1 210 ? 15.938 -6.098 -19.784 1.00 94.19 210 PHE A N 1
ATOM 1624 C CA . PHE A 1 210 ? 14.548 -5.689 -19.647 1.00 94.19 210 PHE A CA 1
ATOM 1625 C C . PHE A 1 210 ? 13.663 -6.930 -19.676 1.00 94.19 210 PHE A C 1
ATOM 1627 O O . PHE A 1 210 ? 13.849 -7.822 -20.514 1.00 94.19 210 PHE A O 1
ATOM 1634 N N . ARG A 1 211 ? 12.697 -6.987 -18.765 1.00 94.25 211 ARG A N 1
ATOM 1635 C CA . ARG A 1 211 ? 11.801 -8.122 -18.562 1.00 94.25 211 ARG A CA 1
ATOM 1636 C C . ARG A 1 211 ? 10.356 -7.667 -18.410 1.00 94.25 211 ARG A C 1
ATOM 1638 O O . ARG A 1 211 ? 10.096 -6.632 -17.801 1.00 94.25 211 ARG A O 1
ATOM 1645 N N . LEU A 1 212 ? 9.442 -8.490 -18.913 1.00 95.94 212 LEU A N 1
ATOM 1646 C CA . LEU A 1 212 ? 8.000 -8.368 -18.726 1.00 95.94 212 LEU A CA 1
ATOM 1647 C C . LEU A 1 212 ? 7.469 -9.716 -18.231 1.00 95.94 212 LEU A C 1
ATOM 1649 O O . LEU A 1 212 ? 7.765 -10.748 -18.833 1.00 95.94 212 LEU A O 1
ATOM 1653 N N . ASP A 1 213 ? 6.744 -9.714 -17.114 1.00 94.88 213 ASP A N 1
ATOM 1654 C CA . ASP A 1 213 ? 6.189 -10.908 -16.464 1.00 94.88 213 ASP A CA 1
ATOM 1655 C C . ASP A 1 213 ? 7.243 -12.022 -16.283 1.00 94.88 213 ASP A C 1
ATOM 1657 O O . ASP A 1 213 ? 7.029 -13.195 -16.583 1.00 94.88 213 ASP A O 1
ATOM 1661 N N . GLY A 1 214 ? 8.447 -11.628 -15.846 1.00 91.31 214 GLY A N 1
ATOM 1662 C CA . GLY A 1 214 ? 9.594 -12.519 -15.620 1.00 91.31 214 GLY A CA 1
ATOM 1663 C C . GLY A 1 214 ? 10.350 -12.950 -16.886 1.00 91.31 214 GLY A C 1
ATOM 1664 O O . GLY A 1 214 ? 11.506 -13.380 -16.791 1.00 91.31 214 GLY A O 1
ATOM 1665 N N . THR A 1 215 ? 9.760 -12.767 -18.068 1.00 93.75 215 THR A N 1
ATOM 1666 C CA . THR A 1 215 ? 10.351 -13.142 -19.358 1.00 93.75 215 THR A CA 1
ATOM 1667 C C . THR A 1 215 ? 11.287 -12.050 -19.863 1.00 93.75 215 THR A C 1
ATOM 1669 O O . THR A 1 215 ? 10.953 -10.866 -19.837 1.00 93.75 215 THR A O 1
ATOM 1672 N N . ARG A 1 216 ? 12.478 -12.434 -20.337 1.00 94.25 216 ARG A N 1
ATOM 1673 C CA . ARG A 1 216 ? 13.448 -11.499 -20.918 1.00 94.25 216 ARG A CA 1
ATOM 1674 C C . ARG A 1 216 ? 12.965 -10.999 -22.274 1.00 94.25 216 ARG A C 1
ATOM 1676 O O . ARG A 1 216 ? 12.764 -11.786 -23.190 1.00 94.25 216 ARG A O 1
ATOM 1683 N N . VAL A 1 217 ? 12.849 -9.683 -22.389 1.00 94.88 217 VAL A N 1
ATOM 1684 C CA . VAL A 1 217 ? 12.410 -8.984 -23.599 1.00 94.88 217 VAL A CA 1
ATOM 1685 C C . VAL A 1 217 ? 13.608 -8.522 -24.422 1.00 94.88 217 VAL A C 1
ATOM 1687 O O . VAL A 1 217 ? 13.662 -8.728 -25.633 1.00 94.88 217 VAL A O 1
ATOM 1690 N N . LYS A 1 218 ? 14.582 -7.878 -23.772 1.00 93.75 218 LYS A N 1
ATOM 1691 C CA . LYS A 1 218 ? 15.750 -7.308 -24.447 1.00 93.75 218 LYS A CA 1
ATOM 1692 C C . LYS A 1 218 ? 16.950 -7.273 -23.513 1.00 93.75 218 LYS A C 1
ATOM 1694 O O . LYS A 1 218 ? 16.800 -7.040 -22.317 1.00 93.75 218 LYS A O 1
ATOM 1699 N N . THR A 1 219 ? 18.134 -7.464 -24.081 1.00 92.25 219 THR A N 1
ATOM 1700 C CA . THR A 1 219 ? 19.411 -7.235 -23.403 1.00 92.25 219 THR A CA 1
ATOM 1701 C C . THR A 1 219 ? 20.175 -6.154 -24.148 1.00 92.25 219 THR A C 1
ATOM 1703 O O . THR A 1 219 ? 20.281 -6.210 -25.376 1.00 92.25 219 THR A O 1
ATOM 1706 N N . PHE A 1 220 ? 20.713 -5.191 -23.409 1.00 88.69 220 PHE A N 1
ATOM 1707 C CA . PHE A 1 220 ? 21.653 -4.200 -23.920 1.00 88.69 220 PHE A CA 1
ATOM 1708 C C . PHE A 1 220 ? 23.036 -4.470 -23.341 1.00 88.69 220 PHE A C 1
ATOM 1710 O O . PHE A 1 220 ? 23.161 -4.946 -22.214 1.00 88.69 220 PHE A O 1
ATOM 1717 N N . THR A 1 221 ? 24.068 -4.166 -24.124 1.00 86.00 221 THR A N 1
ATOM 1718 C CA . THR A 1 221 ? 25.455 -4.175 -23.653 1.00 86.00 221 THR A CA 1
ATOM 1719 C C . THR A 1 221 ? 25.882 -2.735 -23.436 1.00 86.00 221 THR A C 1
ATOM 1721 O O . THR A 1 221 ? 25.843 -1.927 -24.360 1.00 86.00 221 THR A O 1
ATOM 1724 N N . LEU A 1 222 ? 26.261 -2.425 -22.207 1.00 79.38 222 LEU A N 1
ATOM 1725 C CA . LEU A 1 222 ? 26.799 -1.142 -21.795 1.00 79.38 222 LEU A CA 1
ATOM 1726 C C . LEU A 1 222 ? 28.316 -1.266 -21.819 1.00 79.38 222 LEU A C 1
ATOM 1728 O O . LEU A 1 222 ? 28.881 -1.986 -21.004 1.00 79.38 222 LEU A O 1
ATOM 1732 N N . SER A 1 223 ? 28.968 -0.619 -22.779 1.00 69.56 223 SER A N 1
ATOM 1733 C CA . SER A 1 223 ? 30.421 -0.692 -22.939 1.00 69.56 223 SER A CA 1
ATOM 1734 C C . SER A 1 223 ? 31.127 0.365 -22.090 1.00 69.56 223 SER A C 1
ATOM 1736 O O . SER A 1 223 ? 30.696 1.514 -22.046 1.00 69.56 223 SER A O 1
ATOM 1738 N N . ALA A 1 224 ? 32.268 0.006 -21.498 1.00 61.50 224 ALA A N 1
ATOM 1739 C CA . ALA A 1 224 ? 33.153 0.954 -20.808 1.00 61.50 224 ALA A CA 1
ATOM 1740 C C . ALA A 1 224 ? 33.981 1.846 -21.767 1.00 61.50 224 ALA A C 1
ATOM 1742 O O . ALA A 1 224 ? 34.745 2.706 -21.320 1.00 61.50 224 ALA A O 1
ATOM 1743 N N . ASP A 1 225 ? 33.883 1.625 -23.087 1.00 52.56 225 ASP A N 1
ATOM 1744 C CA . ASP A 1 225 ? 34.799 2.207 -24.072 1.00 52.56 225 ASP A CA 1
ATOM 1745 C C . ASP A 1 225 ? 34.550 3.714 -24.276 1.00 52.56 225 ASP A C 1
ATOM 1747 O O . ASP A 1 225 ? 33.592 4.142 -24.918 1.00 52.56 225 ASP A O 1
ATOM 1751 N N . ARG A 1 226 ? 35.462 4.532 -23.737 1.00 52.28 226 ARG A N 1
ATOM 1752 C CA . ARG A 1 226 ? 35.518 5.996 -23.886 1.00 52.28 226 ARG A CA 1
ATOM 1753 C C . ARG A 1 226 ? 36.119 6.420 -25.231 1.00 52.28 226 ARG A C 1
ATOM 1755 O O . ARG A 1 226 ? 36.971 7.315 -25.271 1.00 52.28 226 ARG A O 1
ATOM 1762 N N . ARG A 1 227 ? 35.725 5.813 -26.352 1.00 46.44 227 ARG A N 1
ATOM 1763 C CA . ARG A 1 227 ? 36.145 6.346 -27.655 1.00 46.44 227 ARG A CA 1
ATOM 1764 C C . ARG A 1 227 ? 35.358 7.613 -27.963 1.00 46.44 227 ARG A C 1
ATOM 1766 O O . ARG A 1 227 ? 34.254 7.565 -28.490 1.00 46.44 227 ARG A O 1
ATOM 1773 N N . LYS A 1 228 ? 35.986 8.751 -27.646 1.00 45.81 228 LYS A N 1
ATOM 1774 C CA . LYS A 1 228 ? 35.681 10.069 -28.211 1.00 45.81 228 LYS A CA 1
ATOM 1775 C C . LYS A 1 228 ? 35.843 10.007 -29.733 1.00 45.81 228 LYS A C 1
ATOM 1777 O O . LYS A 1 228 ? 36.919 10.277 -30.259 1.00 45.81 228 LYS A O 1
ATOM 1782 N N . GLY A 1 229 ? 34.788 9.602 -30.425 1.00 42.50 229 GLY A N 1
ATOM 1783 C CA . GLY A 1 229 ? 34.586 9.855 -31.849 1.00 42.50 229 GLY A CA 1
ATOM 1784 C C . GLY A 1 229 ? 33.533 10.954 -32.036 1.00 42.50 229 GLY A C 1
ATOM 1785 O O . GLY A 1 229 ? 32.752 11.194 -31.113 1.00 42.50 229 GLY A O 1
ATOM 1786 N N . PRO A 1 230 ? 33.470 11.612 -33.204 1.00 42.62 230 PRO A N 1
ATOM 1787 C CA . PRO A 1 230 ? 32.472 12.650 -33.497 1.00 42.62 230 PRO A CA 1
ATOM 1788 C C . PRO A 1 230 ? 31.012 12.147 -33.475 1.00 42.62 230 PRO A C 1
ATOM 1790 O O . PRO A 1 230 ? 30.098 12.956 -33.535 1.00 42.62 230 PRO A O 1
ATOM 1793 N N . GLU A 1 231 ? 30.785 10.836 -33.332 1.00 45.22 231 GLU A N 1
ATOM 1794 C CA . GLU A 1 231 ? 29.468 10.211 -33.113 1.00 45.22 231 GLU A CA 1
ATOM 1795 C C . GLU A 1 231 ? 29.147 9.943 -31.619 1.00 45.22 231 GLU A C 1
ATOM 1797 O O . GLU A 1 231 ? 28.095 9.399 -31.299 1.00 45.22 231 GLU A O 1
ATOM 1802 N N . SER A 1 232 ? 30.030 10.314 -30.678 1.00 49.34 232 SER A N 1
ATOM 1803 C CA . SER A 1 232 ? 29.909 9.996 -29.235 1.00 49.34 232 SER A CA 1
ATOM 1804 C C . SER A 1 232 ? 29.201 11.062 -28.380 1.00 49.34 232 SER A C 1
ATOM 1806 O O . SER A 1 232 ? 29.419 11.134 -27.172 1.00 49.34 232 SER A O 1
ATOM 1808 N N . GLU A 1 233 ? 28.349 11.899 -28.977 1.00 49.03 233 GLU A N 1
ATOM 1809 C CA . GLU A 1 233 ? 27.540 12.881 -28.229 1.00 49.03 233 GLU A CA 1
ATOM 1810 C C . GLU A 1 233 ? 26.339 12.247 -27.506 1.00 49.03 233 GLU A C 1
ATOM 1812 O O . GLU A 1 233 ? 25.719 12.879 -26.650 1.00 49.03 233 GLU A O 1
ATOM 1817 N N . GLN A 1 234 ? 26.005 10.991 -27.818 1.00 56.28 234 GLN A N 1
ATOM 1818 C CA . GLN A 1 234 ? 24.887 10.292 -27.196 1.00 56.28 234 GLN A CA 1
ATOM 1819 C C . GLN A 1 234 ? 25.315 9.608 -25.895 1.00 56.28 234 GLN A C 1
ATOM 1821 O O . GLN A 1 234 ? 26.232 8.787 -25.872 1.00 56.28 234 GLN A O 1
ATOM 1826 N N . GLU A 1 235 ? 24.635 9.955 -24.798 1.00 66.19 235 GLU A N 1
ATOM 1827 C CA . GLU A 1 235 ? 24.903 9.370 -23.484 1.00 66.19 235 GLU A CA 1
ATOM 1828 C C . GLU A 1 235 ? 24.760 7.834 -23.525 1.00 66.19 235 GLU A C 1
ATOM 1830 O O . GLU A 1 235 ? 23.843 7.328 -24.180 1.00 66.19 235 GLU A O 1
ATOM 1835 N N . PRO A 1 236 ? 25.582 7.070 -22.778 1.00 66.56 236 PRO A N 1
ATOM 1836 C CA . PRO A 1 236 ? 25.536 5.603 -22.784 1.00 66.56 236 PRO A CA 1
ATOM 1837 C C . PRO A 1 236 ? 24.171 5.005 -22.409 1.00 66.56 236 PRO A C 1
ATOM 1839 O O . PRO A 1 236 ? 23.875 3.870 -22.776 1.00 66.56 236 PRO A O 1
ATOM 1842 N N . ASP A 1 237 ? 23.341 5.753 -21.673 1.00 71.00 237 ASP A N 1
ATOM 1843 C CA . ASP A 1 237 ? 21.990 5.351 -21.280 1.00 71.00 237 ASP A CA 1
ATOM 1844 C C . ASP A 1 237 ? 20.869 5.962 -22.148 1.00 71.00 237 ASP A C 1
ATOM 1846 O O . ASP A 1 237 ? 19.697 5.650 -21.937 1.00 71.00 237 ASP A O 1
ATOM 1850 N N . ALA A 1 238 ? 21.191 6.793 -23.150 1.00 73.62 238 ALA A N 1
ATOM 1851 C CA . ALA A 1 238 ? 20.198 7.477 -23.986 1.00 73.62 238 ALA A CA 1
ATOM 1852 C C . ALA A 1 238 ? 19.330 6.505 -24.805 1.00 73.62 238 ALA A C 1
ATOM 1854 O O . ALA A 1 238 ? 18.144 6.776 -25.018 1.00 73.62 238 ALA A O 1
ATOM 1855 N N . GLY A 1 239 ? 19.923 5.381 -25.226 1.00 79.81 239 GLY A N 1
ATOM 1856 C CA . GLY A 1 239 ? 19.294 4.331 -26.032 1.00 79.81 239 GLY A CA 1
ATOM 1857 C C . GLY A 1 239 ? 18.781 3.121 -25.245 1.00 79.81 239 GLY A C 1
ATOM 1858 O O . GLY A 1 239 ? 18.419 2.122 -25.864 1.00 79.81 239 GLY A O 1
ATOM 1859 N N . LEU A 1 240 ? 18.759 3.165 -23.905 1.00 86.81 240 LEU A N 1
ATOM 1860 C CA . LEU A 1 240 ? 18.215 2.074 -23.084 1.00 86.81 240 LEU A CA 1
ATOM 1861 C C . LEU A 1 240 ? 16.693 2.133 -23.036 1.00 86.81 240 LEU A C 1
ATOM 1863 O O . LEU A 1 240 ? 16.084 2.382 -21.996 1.00 86.81 240 LEU A O 1
ATOM 1867 N N . GLU A 1 241 ? 16.081 1.905 -24.187 1.00 91.12 241 GLU A N 1
ATOM 1868 C CA . GLU A 1 241 ? 14.642 1.834 -24.339 1.00 91.12 241 GLU A CA 1
ATOM 1869 C C . GLU A 1 241 ? 14.240 0.643 -25.199 1.00 91.12 241 GLU A C 1
ATOM 1871 O O . GLU A 1 241 ? 14.896 0.299 -26.182 1.00 91.12 241 GLU A O 1
ATOM 1876 N N . VAL A 1 242 ? 13.149 -0.008 -24.817 1.00 92.62 242 VAL A N 1
ATOM 1877 C CA . VAL A 1 242 ? 12.559 -1.101 -25.578 1.00 92.62 242 VAL A CA 1
ATOM 1878 C C . VAL A 1 242 ? 11.095 -0.788 -25.833 1.00 92.62 242 VAL A C 1
ATOM 1880 O O . VAL A 1 242 ? 10.355 -0.447 -24.912 1.00 92.62 242 VAL A O 1
ATOM 1883 N N . ARG A 1 243 ? 10.690 -0.895 -27.098 1.00 94.12 243 ARG A N 1
ATOM 1884 C CA . ARG A 1 243 ? 9.291 -0.824 -27.507 1.00 94.12 243 ARG A CA 1
ATOM 1885 C C . ARG A 1 243 ? 8.724 -2.235 -27.582 1.00 94.12 243 ARG A C 1
ATOM 1887 O O . ARG A 1 243 ? 9.339 -3.086 -28.227 1.00 94.12 243 ARG A O 1
ATOM 1894 N N . ILE A 1 244 ? 7.603 -2.471 -26.907 1.00 94.06 244 ILE A N 1
ATOM 1895 C CA . ILE A 1 244 ? 6.938 -3.772 -26.878 1.00 94.06 244 ILE A CA 1
ATOM 1896 C C . ILE A 1 244 ? 5.410 -3.674 -26.865 1.00 94.06 244 ILE A C 1
ATOM 1898 O O . ILE A 1 244 ? 4.869 -2.792 -26.191 1.00 94.06 244 ILE A O 1
ATOM 1902 N N . PRO A 1 245 ? 4.712 -4.647 -27.481 1.00 94.69 245 PRO A N 1
ATOM 1903 C CA . PRO A 1 245 ? 3.289 -4.840 -27.261 1.00 94.69 245 PRO A CA 1
ATOM 1904 C C . PRO A 1 245 ? 3.050 -5.356 -25.842 1.00 94.69 245 PRO A C 1
ATOM 1906 O O . PRO A 1 245 ? 3.620 -6.372 -25.433 1.00 94.69 245 PRO A O 1
ATOM 1909 N N . VAL A 1 246 ? 2.165 -4.695 -25.102 1.00 93.88 246 VAL A N 1
ATOM 1910 C CA . VAL A 1 246 ? 1.741 -5.118 -23.763 1.00 93.88 246 VAL A CA 1
ATOM 1911 C C . VAL A 1 246 ? 0.224 -5.237 -23.731 1.00 93.88 246 VAL A C 1
ATOM 1913 O O . VAL A 1 246 ? -0.499 -4.405 -24.278 1.00 93.88 246 VAL A O 1
ATOM 1916 N N . LYS A 1 247 ? -0.261 -6.311 -23.103 1.00 92.00 247 LYS A N 1
ATOM 1917 C CA . LYS A 1 247 ? -1.683 -6.496 -22.811 1.00 92.00 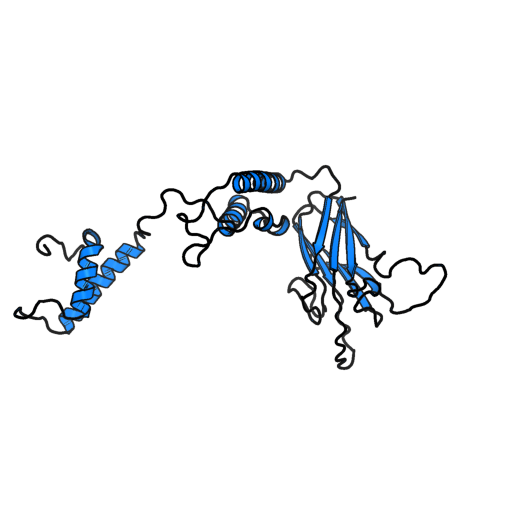247 LYS A CA 1
ATOM 1918 C C . LYS A 1 247 ? -2.077 -5.702 -21.577 1.00 92.00 247 LYS A C 1
ATOM 1920 O O . LYS A 1 247 ? -1.330 -5.712 -20.595 1.00 92.00 247 LYS A O 1
ATOM 1925 N N . ALA A 1 248 ? -3.274 -5.126 -21.609 1.00 88.06 248 ALA A N 1
ATOM 1926 C CA . ALA A 1 248 ? -3.864 -4.402 -20.499 1.00 88.06 248 ALA A CA 1
ATOM 1927 C C . ALA A 1 248 ? -3.852 -5.223 -19.196 1.00 88.06 248 ALA A C 1
ATOM 1929 O O . ALA A 1 248 ? -3.799 -6.465 -19.197 1.00 88.06 248 ALA A O 1
ATOM 1930 N N . GLY A 1 249 ? -3.923 -4.499 -18.083 1.00 85.94 249 GLY A N 1
ATOM 1931 C CA . GLY A 1 249 ? -3.860 -5.027 -16.728 1.00 85.94 249 GLY A CA 1
ATOM 1932 C C . GLY A 1 249 ? -2.498 -4.829 -16.069 1.00 85.94 249 GLY A C 1
ATOM 1933 O O . GLY A 1 249 ? -1.553 -4.302 -16.659 1.00 85.94 249 GLY A O 1
ATOM 1934 N N . THR A 1 250 ? -2.398 -5.254 -14.812 1.00 89.56 250 THR A N 1
ATOM 1935 C CA . THR A 1 250 ? -1.138 -5.200 -14.071 1.00 89.56 250 THR A CA 1
ATOM 1936 C C . THR A 1 250 ? -0.144 -6.209 -14.631 1.00 89.56 250 THR A C 1
ATOM 1938 O O . THR A 1 250 ? -0.419 -7.409 -14.671 1.00 89.56 250 THR A O 1
ATOM 1941 N N . ARG A 1 251 ? 1.040 -5.723 -15.010 1.00 92.75 251 ARG A N 1
ATOM 1942 C CA . ARG A 1 251 ? 2.181 -6.541 -15.437 1.00 92.75 251 ARG A CA 1
ATOM 1943 C C . ARG A 1 251 ? 3.399 -6.222 -14.588 1.00 92.75 251 ARG A C 1
ATOM 1945 O O . ARG A 1 251 ? 3.548 -5.113 -14.072 1.00 92.75 251 ARG A O 1
ATOM 1952 N N . LEU A 1 252 ? 4.282 -7.200 -14.452 1.00 93.94 252 LEU A N 1
ATOM 1953 C CA . LEU A 1 252 ? 5.558 -7.032 -13.774 1.00 93.94 252 LEU A CA 1
ATOM 1954 C C . LEU A 1 252 ? 6.610 -6.573 -14.785 1.00 93.94 252 LEU A C 1
ATOM 1956 O O . LEU A 1 252 ? 7.003 -7.340 -15.663 1.00 93.94 252 LEU A O 1
ATOM 1960 N N . VAL A 1 253 ? 7.111 -5.352 -14.636 1.00 94.50 253 VAL A N 1
ATOM 1961 C CA . VAL A 1 253 ? 8.259 -4.858 -15.401 1.00 94.50 253 VAL A CA 1
ATOM 1962 C C . VAL A 1 253 ? 9.507 -4.989 -14.541 1.00 94.50 253 VAL A C 1
ATOM 1964 O O . VAL A 1 253 ? 9.548 -4.514 -13.410 1.00 94.50 253 VAL A O 1
ATOM 1967 N N . GLY A 1 254 ? 10.535 -5.639 -15.078 1.00 93.19 254 GLY A N 1
ATOM 1968 C CA . GLY A 1 254 ? 11.822 -5.801 -14.412 1.00 93.19 254 GLY A CA 1
ATOM 1969 C C . GLY A 1 254 ? 12.950 -5.243 -15.262 1.00 93.19 254 GLY A C 1
ATOM 1970 O O . GLY A 1 254 ? 13.021 -5.528 -16.456 1.00 93.19 254 GLY A O 1
ATOM 1971 N N . VAL A 1 255 ? 13.858 -4.491 -14.650 1.00 92.06 255 VAL A N 1
ATOM 1972 C CA . VAL A 1 255 ? 15.127 -4.108 -15.272 1.00 92.06 255 VAL A CA 1
ATOM 1973 C C . VAL A 1 255 ? 16.249 -4.447 -14.309 1.00 92.06 255 VAL A C 1
ATOM 1975 O O . VAL A 1 255 ? 16.234 -3.980 -13.175 1.00 92.06 255 VAL A O 1
ATOM 1978 N N . ALA A 1 256 ? 17.205 -5.270 -14.729 1.00 89.62 256 ALA A N 1
ATOM 1979 C CA . ALA A 1 256 ? 18.285 -5.715 -13.852 1.00 89.62 256 ALA A CA 1
ATOM 1980 C C . ALA A 1 256 ? 19.576 -6.011 -14.611 1.00 89.62 256 ALA A C 1
ATOM 1982 O O . ALA A 1 256 ? 19.559 -6.296 -15.811 1.00 89.62 256 ALA A O 1
ATOM 1983 N N . PHE A 1 257 ? 20.696 -5.984 -13.892 1.00 86.06 257 PHE A N 1
ATOM 1984 C CA . PHE A 1 257 ? 21.975 -6.451 -14.409 1.00 86.06 257 PHE A CA 1
ATOM 1985 C C . PHE A 1 257 ? 22.118 -7.938 -14.066 1.00 86.06 257 PHE A C 1
ATOM 1987 O O . PHE A 1 257 ? 22.019 -8.294 -12.891 1.00 86.06 257 PHE A O 1
ATOM 1994 N N . PRO A 1 258 ? 22.335 -8.837 -15.036 1.00 83.94 258 PRO A N 1
ATOM 1995 C CA . PRO A 1 258 ? 22.710 -10.204 -14.727 1.00 83.94 258 PRO A CA 1
ATOM 1996 C C . PRO A 1 258 ? 24.107 -10.225 -14.089 1.00 83.94 258 PRO A C 1
ATOM 1998 O O . PRO A 1 258 ? 25.004 -9.459 -14.446 1.00 83.94 258 PRO A O 1
ATOM 2001 N N . GLN A 1 259 ? 24.291 -11.113 -13.125 1.00 70.19 259 GLN A N 1
ATOM 2002 C CA . GLN A 1 259 ? 25.556 -11.394 -12.477 1.00 70.19 259 GLN A CA 1
ATOM 2003 C C . GLN A 1 259 ? 26.376 -12.296 -13.397 1.00 70.19 259 GLN A C 1
ATOM 2005 O O . GLN A 1 259 ? 25.947 -13.380 -13.786 1.00 70.19 259 GLN A O 1
ATOM 2010 N N . GLU A 1 260 ? 27.574 -11.845 -13.746 1.00 60.38 260 GLU A N 1
ATOM 2011 C CA . GLU A 1 260 ? 28.561 -12.684 -14.416 1.00 60.38 260 GLU A CA 1
ATOM 2012 C C . GLU A 1 260 ? 29.044 -13.768 -13.448 1.00 60.38 260 GLU A C 1
ATOM 2014 O O . GLU A 1 260 ? 29.562 -13.480 -12.370 1.00 60.38 260 GLU A O 1
ATOM 2019 N N . THR A 1 261 ? 28.856 -15.025 -13.839 1.00 49.03 261 THR A N 1
ATOM 2020 C CA . THR A 1 261 ? 29.113 -16.229 -13.035 1.00 49.03 261 THR A CA 1
ATOM 2021 C C . THR A 1 261 ? 30.597 -16.556 -12.828 1.00 49.03 261 THR A C 1
ATOM 2023 O O . THR A 1 261 ? 30.907 -17.551 -12.180 1.00 49.03 261 THR A O 1
ATOM 2026 N N . TRP A 1 262 ? 31.527 -15.751 -13.353 1.00 46.81 262 TRP A N 1
ATOM 2027 C CA . TRP A 1 262 ? 32.966 -16.035 -13.304 1.00 46.81 262 TRP A CA 1
ATOM 2028 C C . TRP A 1 262 ? 33.837 -14.767 -13.226 1.00 46.81 262 TRP A C 1
ATOM 2030 O O . TRP A 1 262 ? 34.793 -14.605 -13.975 1.00 46.81 262 TRP A O 1
ATOM 2040 N N . ALA A 1 263 ? 33.551 -13.858 -12.296 1.00 41.00 263 ALA A N 1
ATOM 2041 C CA . ALA A 1 263 ? 34.529 -12.840 -11.904 1.00 41.00 263 ALA A CA 1
ATOM 2042 C C . ALA A 1 263 ? 35.209 -13.278 -10.592 1.00 41.00 263 ALA A C 1
ATOM 2044 O O . ALA A 1 263 ? 34.493 -13.655 -9.660 1.00 41.00 263 ALA A O 1
ATOM 2045 N N . PRO A 1 264 ? 36.558 -13.263 -10.484 1.00 37.81 264 PRO A N 1
ATOM 2046 C CA . PRO A 1 264 ? 37.220 -13.496 -9.202 1.00 37.81 264 PRO A CA 1
ATOM 2047 C C . PRO A 1 264 ? 36.722 -12.446 -8.214 1.00 37.81 264 PRO A C 1
ATOM 2049 O O . PRO A 1 264 ? 36.417 -11.338 -8.646 1.00 37.81 264 PRO A O 1
ATOM 2052 N N . GLU A 1 265 ? 36.630 -12.815 -6.934 1.00 37.91 265 GLU A N 1
ATOM 2053 C CA . GLU A 1 265 ? 36.165 -12.005 -5.802 1.00 37.91 265 GLU A CA 1
ATOM 2054 C C . GLU A 1 265 ? 36.678 -10.556 -5.893 1.00 37.91 265 GLU A C 1
ATOM 2056 O O . GLU A 1 265 ? 37.740 -10.188 -5.392 1.00 37.91 265 GLU A O 1
ATOM 2061 N N . LYS A 1 266 ? 35.940 -9.722 -6.628 1.00 40.84 266 LYS A N 1
ATOM 2062 C CA . LYS A 1 266 ? 36.262 -8.322 -6.840 1.00 40.84 266 LYS A CA 1
ATOM 2063 C C . LYS A 1 266 ? 35.400 -7.571 -5.861 1.00 40.84 266 LYS A C 1
ATOM 2065 O O . LYS A 1 266 ? 34.211 -7.353 -6.069 1.00 40.84 266 LYS A O 1
ATOM 2070 N N . ASN A 1 267 ? 36.064 -7.153 -4.798 1.00 37.88 267 ASN A N 1
ATOM 2071 C CA . ASN A 1 267 ? 35.597 -6.202 -3.808 1.00 37.88 267 ASN A CA 1
ATOM 2072 C C . ASN A 1 267 ? 35.476 -4.792 -4.434 1.00 37.88 267 ASN A C 1
ATOM 2074 O O . ASN A 1 267 ? 36.035 -3.818 -3.930 1.00 37.88 267 ASN A O 1
ATOM 2078 N N . SER A 1 268 ? 34.837 -4.668 -5.605 1.00 39.09 268 SER A N 1
ATOM 2079 C CA . SER A 1 268 ? 34.628 -3.375 -6.247 1.00 39.09 268 SER A CA 1
ATOM 2080 C C . SER A 1 268 ? 33.376 -2.747 -5.656 1.00 39.09 268 SER A C 1
ATOM 2082 O O . SER A 1 268 ? 32.258 -3.013 -6.091 1.00 39.09 268 SER A O 1
ATOM 2084 N N . LEU A 1 269 ? 33.605 -1.881 -4.674 1.00 37.88 269 LEU A N 1
ATOM 2085 C CA . LEU A 1 269 ? 32.698 -0.854 -4.158 1.00 37.88 269 LEU A CA 1
ATOM 2086 C C . LEU A 1 269 ? 32.313 0.165 -5.256 1.00 37.88 269 LEU A C 1
ATOM 2088 O O . LEU A 1 269 ? 32.475 1.375 -5.099 1.00 37.88 269 LEU A O 1
ATOM 2092 N N . HIS A 1 270 ? 31.868 -0.303 -6.418 1.00 41.69 270 HIS A N 1
ATOM 2093 C CA . HIS A 1 270 ? 31.426 0.537 -7.521 1.00 41.69 270 HIS A CA 1
ATOM 2094 C C . HIS A 1 270 ? 29.938 0.292 -7.717 1.00 41.69 270 HIS A C 1
ATOM 2096 O O . HIS A 1 270 ? 29.511 -0.598 -8.443 1.00 41.69 270 HIS A O 1
ATOM 2102 N N . GLU A 1 271 ? 29.178 1.083 -6.961 1.00 45.91 271 GLU A N 1
ATOM 2103 C CA . GLU A 1 271 ? 27.723 1.124 -6.877 1.00 45.91 271 GLU A CA 1
ATOM 2104 C C . GLU A 1 271 ? 27.083 1.218 -8.271 1.00 45.91 271 GLU A C 1
ATOM 2106 O O . GLU A 1 271 ? 26.868 2.307 -8.810 1.00 45.91 271 GLU A O 1
ATOM 2111 N N . PHE A 1 272 ? 26.722 0.077 -8.859 1.00 48.12 272 PHE A N 1
ATOM 2112 C CA . PHE A 1 272 ? 25.677 0.052 -9.875 1.00 48.12 272 PHE A CA 1
ATOM 2113 C C . PHE A 1 272 ? 24.428 0.579 -9.204 1.00 48.12 272 PHE A C 1
ATOM 2115 O O . PHE A 1 272 ? 24.001 0.044 -8.189 1.00 48.12 272 PHE A O 1
ATOM 2122 N N . SER A 1 273 ? 23.867 1.665 -9.703 1.00 47.56 273 SER A N 1
ATOM 2123 C CA . SER A 1 273 ? 22.596 2.119 -9.167 1.00 47.56 273 SER A CA 1
ATOM 2124 C C . SER A 1 273 ? 21.724 2.615 -10.292 1.00 47.56 273 SER A C 1
ATOM 2126 O O . SER A 1 273 ? 22.110 3.419 -11.138 1.00 47.56 273 SER A O 1
ATOM 2128 N N . PHE A 1 274 ? 20.552 2.017 -10.352 1.00 49.91 274 PHE A N 1
ATOM 2129 C CA . PHE A 1 274 ? 19.491 2.385 -11.258 1.00 49.91 274 PHE A CA 1
ATOM 2130 C C . PHE A 1 274 ? 18.842 3.675 -10.731 1.00 49.91 274 PHE A C 1
ATOM 2132 O O . PHE A 1 274 ? 18.771 3.849 -9.519 1.00 49.91 274 PHE A O 1
ATOM 2139 N N . VAL A 1 275 ? 18.423 4.608 -11.593 1.00 50.84 275 VAL A N 1
ATOM 2140 C CA . VAL A 1 275 ? 17.680 5.812 -11.142 1.00 50.84 275 VAL A CA 1
ATOM 2141 C C . VAL A 1 275 ? 16.202 5.609 -11.313 1.00 50.84 275 VAL A C 1
ATOM 2143 O O . VAL A 1 275 ? 15.447 6.015 -10.442 1.00 50.84 275 VAL A O 1
ATOM 2146 N N . GLY A 1 276 ? 15.791 4.959 -12.397 1.00 51.31 276 GLY A N 1
ATOM 2147 C CA . GLY A 1 276 ? 14.392 4.657 -12.582 1.00 51.31 276 GLY A CA 1
ATOM 2148 C C . GLY A 1 276 ? 14.016 4.142 -13.954 1.00 51.31 276 GLY A C 1
ATOM 2149 O O . GLY A 1 276 ? 14.797 4.220 -14.907 1.00 51.31 276 GLY A O 1
ATOM 2150 N N . VAL A 1 277 ? 12.812 3.575 -14.024 1.00 54.62 277 VAL A N 1
ATOM 2151 C CA . VAL A 1 277 ? 12.167 3.187 -15.281 1.00 54.62 277 VAL A CA 1
ATOM 2152 C C . VAL A 1 277 ? 11.126 4.240 -15.614 1.00 54.62 277 VAL A C 1
ATOM 2154 O O . VAL A 1 277 ? 10.239 4.492 -14.804 1.00 54.62 277 VAL A O 1
ATOM 2157 N N . GLY A 1 278 ? 11.229 4.830 -16.801 1.00 54.66 278 GLY A N 1
ATOM 2158 C CA . GLY A 1 278 ? 10.139 5.559 -17.434 1.00 54.66 278 GLY A CA 1
ATOM 2159 C C . GLY A 1 278 ? 9.339 4.609 -18.320 1.00 54.66 278 GLY A C 1
ATOM 2160 O O . GLY A 1 278 ? 9.909 3.962 -19.196 1.00 54.66 278 GLY A O 1
ATOM 2161 N N . LEU A 1 279 ? 8.033 4.520 -18.109 1.00 53.50 279 LEU A N 1
ATOM 2162 C CA . LEU A 1 279 ? 7.099 3.844 -19.006 1.00 53.50 279 LEU A CA 1
ATOM 2163 C C . LEU A 1 279 ? 6.337 4.909 -19.775 1.00 53.50 279 LEU A C 1
ATOM 2165 O O . LEU A 1 279 ? 5.783 5.804 -19.149 1.00 53.50 279 LEU A O 1
ATOM 2169 N N . LYS A 1 280 ? 6.322 4.827 -21.105 1.00 56.97 280 LYS A N 1
ATOM 2170 C CA . LYS A 1 280 ? 5.566 5.735 -21.971 1.00 56.97 280 LYS A CA 1
ATOM 2171 C C . LYS A 1 280 ? 4.610 4.937 -22.853 1.00 56.97 280 LYS A C 1
ATOM 2173 O O . LYS A 1 280 ? 5.040 4.001 -23.525 1.00 56.97 280 LYS A O 1
ATOM 2178 N N . PHE A 1 281 ? 3.338 5.324 -22.857 1.00 41.94 281 PHE A N 1
ATOM 2179 C CA . PHE A 1 281 ? 2.371 4.893 -23.870 1.00 41.94 281 PHE A CA 1
ATOM 2180 C C . PHE A 1 281 ? 2.590 5.710 -25.154 1.00 41.94 281 PHE A C 1
ATOM 2182 O O . PHE A 1 281 ? 2.666 6.938 -25.067 1.00 41.94 281 PHE A O 1
ATOM 2189 N N . ASP A 1 282 ? 2.756 5.051 -26.304 1.00 46.88 282 ASP A N 1
ATOM 2190 C CA . ASP A 1 282 ? 2.889 5.706 -27.620 1.00 46.88 282 ASP A CA 1
ATOM 2191 C C . ASP A 1 282 ? 1.555 5.715 -28.384 1.00 46.88 282 ASP A C 1
ATOM 2193 O O . ASP A 1 282 ? 0.840 4.687 -28.362 1.00 46.88 282 ASP A O 1
#

Solvent-accessible surface area (backbone atoms only — not comparable to full-atom values): 16784 Å² total; per-residue (Å²): 119,70,91,79,59,58,80,92,48,42,61,85,44,41,79,59,48,53,55,47,43,58,29,49,78,65,62,59,48,64,50,92,94,52,89,69,76,57,70,70,54,52,52,50,53,43,51,50,52,51,53,50,41,51,52,45,41,71,76,54,74,74,91,68,90,65,60,94,65,60,70,71,34,60,68,54,43,52,49,49,50,25,70,76,67,73,46,74,49,70,44,70,44,53,64,79,52,44,75,85,66,56,68,44,102,89,37,54,80,46,34,88,56,52,77,87,48,74,67,55,52,54,30,49,54,54,44,48,51,54,51,48,34,60,73,69,58,57,53,72,95,55,74,51,75,51,72,48,76,47,64,92,81,61,80,26,84,45,65,72,47,90,76,48,64,89,60,24,28,20,54,54,68,44,62,42,58,36,61,50,70,44,51,32,36,46,30,46,40,67,24,52,43,97,86,62,82,42,65,45,46,50,83,50,66,42,53,40,37,37,25,52,70,80,41,81,74,48,76,48,80,45,70,47,74,81,69,86,48,101,82,54,84,66,57,91,49,76,73,44,58,47,78,43,81,42,70,48,45,76,42,40,42,31,40,30,25,66,54,75,92,80,65,74,93,70,88,67,91,56,64,42,40,49,34,30,43,38,38,34,48,112

Secondary structure (DSSP, 8-state):
-GGGS-SS-GGGGHHHHHHHHHHHHTT--SPTTS----HHHHHHHHHHHHHHHHHHHHHS----S--SS----HHHHHHHHHHHHT--GGGGTHHHHSPPPPPBTTBS--TTT----HHHHHHHHHHHHHHHHHHTT---SS--EEEEEPPTT---SS---TTSPTTEEEEEEEEEEE-SSEEEEEEEEEPBPTTSSSBTTTTS-EEEEEEETTEEEEEEEE-------TTTTS-TTTT-EEEEEE-SEEEEEEEEEEPPTT-----------EEEEEEEE-

Sequence (282 aa):
MLDKMDVDRPSEGAEVWEKVVRKLRTAAMPPPGMPRPEQSGYDSLTTFLETELDRSAAANPNPGRTATLHRLNRAEYTNAVRDLLALDVDAIDLPSLLPADDSGYGFDNIGDVLSISPLLLERYMSAAEKVARLALGIPSARPDVTTYEVSKFLKQDDRVSENLPFGSRGGIAIRHYFATDGEYVIKARLRRSYDGEKILGLAESSQIEFRLDGTRVKTFTLSADRRKGPESEQEPDAGLEVRIPVKAGTRLVGVAFPQETWAPEKNSLHEFSFVGVGLKFD

Radius of gyration: 31.18 Å; Cα contacts (8 Å, |Δi|>4): 402; chains: 1; bounding box: 66×46×94 Å

Foldseek 3Di:
DCVPDDLVQCQVVVVVLVVVLVCLVVVPPPPPPDDDDDPVVSVVSSVVSVVNSVVSCVVPPDPDDADPDADQALVRVLVCLCVVLVDPSVQVPLSVLADHADDDPNHRRRRVRGDDDPVRVVSVVVSVVVSVCRSVLPADPDKDKDKDFDDPPDFQQADPDPLADHQWTGWDKDWHFDSAFAKKKKAWDADDDPVRPDGFPQCAWFKKFKDKQRHTDDIDIQHNDPPPDPVPPADSRNPRMDIDGDHGGIIMIIMTTGHDPDDPPDPPPGGGHTGIIIMIGD

Nearest PDB structures (foldseek):
  4zmh-assembly1_A  TM=5.156E-01  e=4.657E-03  Saccharophagus degradans 2-40
  3eb7-assembly1_A  TM=4.327E-01  e=1.917E-02  Bacillus thuringiensis
  3eb7-assembly3_C  TM=4.374E-01  e=2.427E-02  Bacillus thuringiensis

Mean predicted aligned error: 13.46 Å